Protein AF-A0A3D0RQZ2-F1 (afdb_monomer)

Solvent-accessible surface area (backbone atoms only — not comparable to full-atom values): 16533 Å² total; per-residue (Å²): 137,89,85,86,83,82,87,85,86,84,85,93,76,72,76,64,58,58,56,48,53,54,49,54,53,56,57,53,50,56,52,53,48,52,52,53,51,54,57,61,69,75,77,72,74,82,77,91,81,80,93,70,87,72,84,73,75,86,53,64,66,59,54,50,46,54,53,50,30,50,49,47,38,50,53,38,40,73,75,51,48,82,59,69,54,65,41,38,50,51,41,25,49,49,40,44,56,35,41,62,48,33,64,72,38,71,37,74,46,84,28,48,64,45,44,48,35,16,36,53,37,34,54,54,50,54,50,50,45,32,75,73,73,46,91,69,44,70,63,56,49,33,43,47,51,46,21,41,49,33,38,64,47,22,32,29,79,64,63,43,94,77,31,53,100,47,40,34,57,40,41,52,89,90,44,64,44,78,58,59,92,88,54,53,28,55,76,32,61,95,24,11,53,37,22,18,31,42,35,42,34,66,72,44,62,46,75,89,42,69,80,56,44,78,73,46,56,32,67,60,24,29,54,22,28,56,46,56,47,78,81,69,65,89,54,74,80,64,68,46,74,79,50,67,27,31,43,37,28,48,11,45,55,47,11,55,72,62,35,92,54,37,82,75,44,36,49,34,46,43,51,51,30,48,78,73,51,45,28,68,77,74,67,45,87,49,44,69,45,65,71,72,104

pLDDT: mean 83.98, std 22.31, range [30.34, 98.88]

Radius of gyration: 24.16 Å; Cα contacts (8 Å, |Δi|>4): 332; chains: 1; bounding box: 53×78×63 Å

Sequence (293 aa):
MGVRFKPKNGEQVEGREEALILKLRAYHYDFLFKILVNFYHHYFIPKEDFFTKDFCMINWQELTIDRFVQQLKTSYQQTYGDITPEFGRIVAWCGRLSLENISNSDALYHDIDHTIMVSLAGLSIIEGKHLREGGITPRDWMHFMIAVLCHDIGYVKGVCKNDTATLFCTGVGDERVEISHAGTDVALTPYHVNRSKMFVRERFGTYLLEDMTKQLDAELIASYIEMTRFPSPKDDFYKDTKGLGGLVRASDFIGQLGDPDYLRKTPALYYEFQELGVNEKFGYKSPNDLRKS

Structure (mmCIF, N/CA/C/O backbone):
data_AF-A0A3D0RQZ2-F1
#
_entry.id   AF-A0A3D0RQZ2-F1
#
loop_
_atom_site.group_PDB
_atom_site.id
_atom_site.type_symbol
_atom_site.label_atom_id
_atom_site.label_alt_id
_atom_site.label_comp_id
_atom_site.label_asym_id
_atom_site.label_entity_id
_atom_site.label_seq_id
_atom_site.pdbx_PDB_ins_code
_atom_site.Cartn_x
_atom_site.Cartn_y
_atom_site.Cartn_z
_atom_site.occupancy
_atom_site.B_iso_or_equiv
_atom_site.auth_seq_id
_atom_site.auth_comp_id
_atom_site.auth_asym_id
_atom_site.auth_atom_id
_atom_site.pdbx_PDB_model_num
ATOM 1 N N . MET A 1 1 ? 10.444 47.574 -35.751 1.00 39.94 1 MET A N 1
ATOM 2 C CA . MET A 1 1 ? 9.301 48.498 -35.922 1.00 39.94 1 MET A CA 1
ATOM 3 C C . MET A 1 1 ? 8.369 48.303 -34.742 1.00 39.94 1 MET A C 1
ATOM 5 O O . MET A 1 1 ? 7.839 47.215 -34.582 1.00 39.94 1 MET A O 1
ATOM 9 N N . GLY A 1 2 ? 8.288 49.293 -33.852 1.00 32.84 2 GLY A N 1
ATOM 10 C CA . GLY A 1 2 ? 7.490 49.207 -32.630 1.00 32.84 2 GLY A CA 1
ATOM 11 C C . GLY A 1 2 ? 6.014 49.492 -32.888 1.00 32.84 2 GLY A C 1
ATOM 12 O O . GLY A 1 2 ? 5.685 50.364 -33.689 1.00 32.84 2 GLY A O 1
ATOM 13 N N . VAL A 1 3 ? 5.141 48.800 -32.160 1.00 32.88 3 VAL A N 1
ATOM 14 C CA . VAL A 1 3 ? 3.730 49.168 -32.042 1.00 32.88 3 VAL A CA 1
ATOM 15 C C . VAL A 1 3 ? 3.487 49.601 -30.601 1.00 32.88 3 VAL A C 1
ATOM 17 O O . VAL A 1 3 ? 3.561 48.806 -29.669 1.00 32.88 3 VAL A O 1
ATOM 20 N N . ARG A 1 4 ? 3.243 50.904 -30.430 1.00 30.66 4 ARG A N 1
ATOM 21 C CA . ARG A 1 4 ? 2.651 51.494 -29.225 1.00 30.66 4 ARG A CA 1
ATOM 22 C C . ARG A 1 4 ? 1.138 51.314 -29.301 1.00 30.66 4 ARG A C 1
ATOM 24 O O . ARG A 1 4 ? 0.546 51.732 -30.290 1.00 30.66 4 ARG A O 1
ATOM 31 N N . PHE A 1 5 ? 0.520 50.860 -28.216 1.00 30.34 5 PHE A N 1
ATOM 32 C CA . PHE A 1 5 ? -0.873 51.188 -27.915 1.00 30.34 5 PHE A CA 1
ATOM 33 C C . PHE A 1 5 ? -0.920 52.041 -26.643 1.00 30.34 5 PHE A C 1
ATOM 35 O O . PHE A 1 5 ? -0.386 51.666 -25.603 1.00 30.34 5 PHE A O 1
ATOM 42 N N . LYS A 1 6 ? -1.501 53.241 -26.773 1.00 33.56 6 LYS A N 1
ATOM 43 C CA . LYS A 1 6 ? -1.866 54.133 -25.664 1.00 33.56 6 LYS A CA 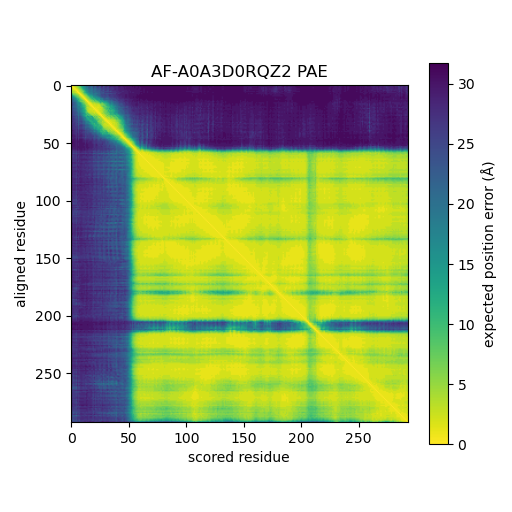1
ATOM 44 C C . LYS A 1 6 ? -3.222 53.698 -25.079 1.00 33.56 6 LYS A C 1
ATOM 46 O O . LYS A 1 6 ? -4.046 53.178 -25.831 1.00 33.56 6 LYS A O 1
ATOM 51 N N . PRO A 1 7 ? -3.478 53.958 -23.786 1.00 35.28 7 PRO A N 1
ATOM 52 C CA . PRO A 1 7 ? -4.691 53.525 -23.103 1.00 35.28 7 PRO A CA 1
ATOM 53 C C . PRO A 1 7 ? -5.873 54.462 -23.396 1.00 35.28 7 PRO A C 1
ATOM 55 O O . PRO A 1 7 ? -5.689 55.667 -23.586 1.00 35.28 7 PRO A O 1
ATOM 58 N N . LYS A 1 8 ? -7.093 53.911 -23.394 1.00 35.06 8 LYS A N 1
ATOM 59 C CA . LYS A 1 8 ? -8.337 54.682 -23.260 1.00 35.06 8 LYS A CA 1
ATOM 60 C C . LYS A 1 8 ? -8.760 54.664 -21.790 1.00 35.06 8 LYS A C 1
ATOM 62 O O . LYS A 1 8 ? -8.920 53.596 -21.215 1.00 35.06 8 LYS A O 1
ATOM 67 N N . ASN A 1 9 ? -8.924 55.852 -21.214 1.00 35.78 9 ASN A N 1
ATOM 68 C CA . ASN A 1 9 ? -9.505 56.067 -19.891 1.00 35.78 9 ASN A CA 1
ATOM 69 C C . ASN A 1 9 ? -11.037 56.066 -19.974 1.00 35.78 9 ASN A C 1
ATOM 71 O O . ASN A 1 9 ? -11.583 56.666 -20.901 1.00 35.78 9 ASN A O 1
ATOM 75 N N . GLY A 1 10 ? -11.694 55.502 -18.958 1.00 31.78 10 GLY A N 1
ATOM 76 C CA . GLY A 1 10 ? -13.099 55.776 -18.653 1.00 31.78 10 GLY A CA 1
ATOM 77 C C . GLY A 1 10 ? -13.768 54.731 -17.757 1.00 31.78 10 GLY A C 1
ATOM 78 O O . GLY A 1 10 ? -14.273 53.753 -18.282 1.00 31.78 10 GLY A O 1
ATOM 79 N N . GLU A 1 11 ? -13.797 55.026 -16.448 1.00 33.69 11 GLU A N 1
ATOM 80 C CA . GLU A 1 11 ? -14.751 54.556 -15.410 1.00 33.69 11 GLU A CA 1
ATOM 81 C C . GLU A 1 11 ? -14.501 53.158 -14.796 1.00 33.69 11 GLU A C 1
ATOM 83 O O . GLU A 1 11 ? -14.874 52.129 -15.335 1.00 33.69 11 GLU A O 1
ATOM 88 N N . GLN A 1 12 ? -13.682 53.042 -13.738 1.00 45.12 12 GLN A N 1
ATOM 89 C CA . GLN A 1 12 ? -13.983 53.272 -12.302 1.00 45.12 12 GLN A CA 1
ATOM 90 C C . GLN A 1 12 ? -15.042 52.338 -11.675 1.00 45.12 12 GLN A C 1
ATOM 92 O O . GLN A 1 12 ? -16.077 52.829 -11.245 1.00 45.12 12 GLN A O 1
ATOM 97 N N . VAL A 1 13 ? -14.733 51.042 -11.484 1.00 37.22 13 VAL A N 1
ATOM 98 C CA . VAL A 1 13 ? -15.283 50.250 -10.346 1.00 37.22 13 VAL A CA 1
ATOM 99 C C . VAL A 1 13 ? -14.299 49.200 -9.764 1.00 37.22 13 VAL A C 1
ATOM 101 O O . VAL A 1 13 ? -14.379 48.903 -8.579 1.00 37.22 13 VAL A O 1
ATOM 104 N N . GLU A 1 14 ? -13.295 48.696 -10.489 1.00 42.53 14 GLU A N 1
ATOM 105 C CA . GLU A 1 14 ? -12.531 47.498 -10.043 1.00 42.53 14 GLU A CA 1
ATOM 106 C C . GLU A 1 14 ? -11.386 47.709 -9.023 1.00 42.53 14 GLU A C 1
ATOM 108 O O . GLU A 1 14 ? -10.867 46.753 -8.454 1.00 42.53 14 GLU A O 1
ATOM 113 N N . GLY A 1 15 ? -10.999 48.947 -8.703 1.00 39.97 15 GLY A N 1
ATOM 114 C CA . GLY A 1 15 ? -9.802 49.206 -7.881 1.00 39.97 15 GLY A CA 1
ATOM 115 C C . GLY A 1 15 ? -9.950 49.023 -6.360 1.00 39.97 15 GLY A C 1
ATOM 116 O O . GLY A 1 15 ? -8.956 49.131 -5.640 1.00 39.97 15 GLY A O 1
ATOM 117 N N . ARG A 1 16 ? -11.163 48.800 -5.830 1.00 41.16 16 ARG A N 1
ATOM 118 C CA . ARG A 1 16 ? -11.383 48.667 -4.371 1.00 41.16 16 ARG A CA 1
ATOM 119 C C . ARG A 1 16 ? -11.407 47.221 -3.872 1.00 41.16 16 ARG A C 1
ATOM 121 O O . ARG A 1 16 ? -11.026 47.004 -2.724 1.00 41.16 16 ARG A O 1
ATOM 128 N N . GLU A 1 17 ? -11.769 46.248 -4.707 1.00 38.53 17 GLU A N 1
ATOM 129 C CA . GLU A 1 17 ? -11.785 44.828 -4.319 1.00 38.53 17 GLU A CA 1
ATOM 130 C C . GLU A 1 17 ? -10.402 44.177 -4.440 1.00 38.53 17 GLU A C 1
ATOM 132 O O . GLU A 1 17 ? -9.978 43.485 -3.515 1.00 38.53 17 GLU A O 1
ATOM 137 N N . GLU A 1 18 ? -9.621 44.497 -5.479 1.00 39.47 18 GLU A N 1
ATOM 138 C CA . GLU A 1 18 ? -8.236 44.011 -5.596 1.00 39.47 18 GLU A CA 1
ATOM 139 C C . GLU A 1 18 ? -7.341 44.527 -4.458 1.00 39.47 18 GLU A C 1
ATOM 141 O O . GLU A 1 18 ? -6.513 43.787 -3.924 1.00 39.47 18 GLU A O 1
ATOM 146 N N . ALA A 1 19 ? -7.557 45.765 -4.002 1.00 41.66 19 ALA A N 1
ATOM 147 C CA . ALA A 1 19 ? -6.848 46.328 -2.855 1.00 41.66 19 ALA A CA 1
ATOM 148 C C . ALA A 1 19 ? -7.250 45.669 -1.519 1.00 41.66 19 ALA A C 1
ATOM 150 O O . ALA A 1 19 ? -6.432 45.614 -0.596 1.00 41.66 19 ALA A O 1
ATOM 151 N N . LEU A 1 20 ? -8.479 45.149 -1.404 1.00 37.72 20 LEU A N 1
ATOM 152 C CA . LEU A 1 20 ? -8.946 44.404 -0.231 1.00 37.72 20 LEU A CA 1
ATOM 153 C C . LEU A 1 20 ? -8.413 42.963 -0.243 1.00 37.72 20 LEU A C 1
ATOM 155 O O . LEU A 1 20 ? -7.972 42.474 0.792 1.00 37.72 20 LEU A O 1
ATOM 159 N N . ILE A 1 21 ? -8.358 42.320 -1.414 1.00 41.72 21 ILE A N 1
ATOM 160 C CA . ILE A 1 21 ? -7.803 40.970 -1.608 1.00 41.72 21 ILE A CA 1
ATOM 161 C C . ILE A 1 21 ? -6.279 40.962 -1.402 1.00 41.72 21 ILE A C 1
ATOM 163 O O . ILE A 1 21 ? -5.747 40.052 -0.764 1.00 41.72 21 ILE A O 1
ATOM 167 N N . LEU A 1 22 ? -5.567 42.001 -1.854 1.00 41.19 22 LEU A N 1
ATOM 168 C CA . LEU A 1 22 ? -4.130 42.164 -1.596 1.00 41.19 22 LEU A CA 1
ATOM 169 C C . LEU A 1 22 ? -3.836 42.507 -0.127 1.00 41.19 22 LEU A C 1
ATOM 171 O O . LEU A 1 22 ? -2.860 41.998 0.427 1.00 41.19 22 LEU A O 1
ATOM 175 N N . LYS A 1 23 ? -4.698 43.286 0.547 1.00 40.84 23 LYS A N 1
ATOM 176 C CA . LYS A 1 23 ? -4.590 43.505 2.001 1.00 40.84 23 LYS A CA 1
ATOM 177 C C . LYS A 1 23 ? -4.907 42.238 2.804 1.00 40.84 23 LYS A C 1
ATOM 179 O O . LYS A 1 23 ? -4.186 41.945 3.751 1.00 40.84 23 LYS A O 1
ATOM 184 N N . LEU A 1 24 ? -5.906 41.446 2.413 1.00 38.88 24 LEU A N 1
ATOM 185 C CA . LEU A 1 24 ? -6.237 40.175 3.072 1.00 38.88 24 LEU A CA 1
ATOM 186 C C . LEU A 1 24 ? -5.152 39.108 2.860 1.00 38.88 24 LEU A C 1
ATOM 188 O O . LEU A 1 24 ? -4.860 38.353 3.787 1.00 38.88 24 LEU A O 1
ATOM 192 N N . ARG A 1 25 ? -4.478 39.096 1.699 1.00 41.22 25 ARG A N 1
ATOM 193 C CA . ARG A 1 25 ? -3.288 38.257 1.480 1.00 41.22 25 ARG A CA 1
ATOM 194 C C . ARG A 1 25 ? -2.115 38.676 2.370 1.00 41.22 25 ARG A C 1
ATOM 196 O O . ARG A 1 25 ? -1.472 37.805 2.940 1.00 41.22 25 ARG A O 1
ATOM 203 N N . ALA A 1 26 ? -1.866 39.970 2.569 1.00 43.22 26 ALA A N 1
ATOM 204 C CA . ALA A 1 26 ? -0.759 40.424 3.418 1.00 43.22 26 ALA A CA 1
ATOM 205 C C . ALA A 1 26 ? -0.955 40.100 4.917 1.00 43.22 26 ALA A C 1
ATOM 207 O O . ALA A 1 26 ? 0.006 39.734 5.589 1.00 43.22 26 ALA A O 1
ATOM 208 N N . TYR A 1 27 ? -2.187 40.156 5.439 1.00 41.78 27 TYR A N 1
ATOM 209 C CA . TYR A 1 27 ? -2.454 39.856 6.856 1.00 41.78 27 TYR A CA 1
ATOM 210 C C . TYR A 1 27 ? -2.458 38.352 7.190 1.00 41.78 27 TYR A C 1
ATOM 212 O O . TYR A 1 27 ? -2.112 37.982 8.313 1.00 41.78 27 TYR A O 1
ATOM 220 N N . HIS A 1 28 ? -2.788 37.471 6.237 1.00 45.41 28 HIS A N 1
ATOM 221 C CA . HIS A 1 28 ? -2.774 36.020 6.475 1.00 45.41 28 HIS A CA 1
ATOM 222 C C . HIS A 1 28 ? -1.369 35.406 6.443 1.00 45.41 28 HIS A C 1
ATOM 224 O O . HIS A 1 28 ? -1.109 34.468 7.199 1.00 45.41 28 HIS A O 1
ATOM 230 N N . TYR A 1 29 ? -0.450 35.950 5.637 1.00 44.22 29 TYR A N 1
ATOM 231 C CA . TYR A 1 29 ? 0.940 35.486 5.633 1.00 44.22 29 TYR A CA 1
ATOM 232 C C . TYR A 1 29 ? 1.695 35.916 6.892 1.00 44.22 29 TYR A C 1
ATOM 234 O O . TYR A 1 29 ? 2.450 35.113 7.420 1.00 44.22 29 TYR A O 1
ATOM 242 N N . ASP A 1 30 ? 1.437 37.102 7.447 1.00 43.78 30 ASP A N 1
ATOM 243 C CA . ASP A 1 30 ? 2.120 37.555 8.668 1.00 43.78 30 ASP A CA 1
ATOM 244 C C . ASP A 1 30 ? 1.654 36.805 9.932 1.00 43.78 30 ASP A C 1
ATOM 246 O O . ASP A 1 30 ? 2.437 36.592 10.859 1.00 43.78 30 ASP A O 1
ATOM 250 N N . PHE A 1 31 ? 0.396 36.347 9.969 1.00 46.19 31 PHE A N 1
ATOM 251 C CA . PHE A 1 31 ? -0.129 35.527 11.068 1.00 46.19 31 PHE A CA 1
ATOM 252 C C . PHE A 1 31 ? 0.372 34.076 10.995 1.00 46.19 31 PHE A C 1
ATOM 254 O O . PHE A 1 31 ? 0.824 33.532 12.002 1.00 46.19 31 PHE A O 1
ATOM 261 N N . LEU A 1 32 ? 0.385 33.469 9.801 1.00 45.78 32 LEU A N 1
ATOM 262 C CA . LEU A 1 32 ? 0.941 32.125 9.597 1.00 45.78 32 LEU A CA 1
ATOM 263 C C . LEU A 1 32 ? 2.470 32.102 9.724 1.00 45.78 32 LEU A C 1
ATOM 265 O O . LEU A 1 32 ? 3.009 31.161 10.297 1.00 45.78 32 LEU A O 1
ATOM 269 N N . PHE A 1 33 ? 3.169 33.154 9.289 1.00 45.16 33 PHE A N 1
ATOM 270 C CA . PHE A 1 33 ? 4.616 33.287 9.459 1.00 45.16 33 PHE A CA 1
ATOM 271 C C . PHE A 1 33 ? 4.994 33.530 10.926 1.00 45.16 33 PHE A C 1
ATOM 273 O O . PHE A 1 33 ? 5.948 32.930 11.403 1.00 45.16 33 PHE A O 1
ATOM 280 N N . LYS A 1 34 ? 4.214 34.300 11.702 1.00 44.88 34 LYS A N 1
ATOM 281 C CA . LYS A 1 34 ? 4.435 34.422 13.158 1.00 44.88 34 LYS A CA 1
ATOM 282 C C . LYS A 1 34 ? 4.129 33.137 13.927 1.00 44.88 34 LYS A C 1
ATOM 284 O O . LYS A 1 34 ? 4.808 32.877 14.916 1.00 44.88 34 LYS A O 1
ATOM 289 N N . ILE A 1 35 ? 3.167 32.323 13.485 1.00 48.31 35 ILE A N 1
ATOM 290 C CA . ILE A 1 35 ? 2.921 30.992 14.066 1.00 48.31 35 ILE A CA 1
ATOM 291 C C . ILE A 1 35 ? 4.061 30.030 13.706 1.00 48.31 35 ILE A C 1
ATOM 293 O O . ILE A 1 35 ? 4.570 29.354 14.593 1.00 48.31 35 ILE A O 1
ATOM 297 N N . LEU A 1 36 ? 4.529 30.024 12.453 1.00 43.09 36 LEU A N 1
ATOM 298 C CA . LEU A 1 36 ? 5.639 29.173 12.003 1.00 43.09 36 LEU A CA 1
ATOM 299 C C . LEU A 1 36 ? 6.988 29.572 12.623 1.00 43.09 36 LEU A C 1
ATOM 301 O O . LEU A 1 36 ? 7.750 28.699 13.027 1.00 43.09 36 LEU A O 1
ATOM 305 N N . VAL A 1 37 ? 7.266 30.869 12.783 1.00 43.91 37 VAL A N 1
ATOM 306 C CA . VAL A 1 37 ? 8.513 31.362 13.396 1.00 43.91 37 VAL A CA 1
ATOM 307 C C . VAL A 1 37 ? 8.503 31.199 14.922 1.00 43.91 37 VAL A C 1
ATOM 309 O O . VAL A 1 37 ? 9.539 30.859 15.491 1.00 43.91 37 VAL A O 1
ATOM 312 N N . ASN A 1 38 ? 7.351 31.326 15.598 1.00 36.78 38 ASN A N 1
ATOM 313 C CA . ASN A 1 38 ? 7.258 30.980 17.027 1.00 36.78 38 ASN A CA 1
ATOM 314 C C . ASN A 1 38 ? 7.309 29.466 17.282 1.00 36.78 38 ASN A C 1
ATOM 316 O O . ASN A 1 38 ? 7.798 29.059 18.334 1.00 36.78 38 ASN A O 1
ATOM 320 N N . PHE A 1 39 ? 6.883 28.626 16.332 1.00 42.06 39 PHE A N 1
ATOM 321 C CA . PHE A 1 39 ? 7.081 27.175 16.431 1.00 42.06 39 PHE A CA 1
ATOM 322 C C . PHE A 1 39 ? 8.556 26.781 16.252 1.00 42.06 39 PHE A C 1
ATOM 324 O O . PHE A 1 39 ? 9.042 25.893 16.949 1.00 42.06 39 PHE A O 1
ATOM 331 N N . TYR A 1 40 ? 9.289 27.480 15.377 1.00 35.38 40 TYR A N 1
ATOM 332 C CA . TYR A 1 40 ? 10.707 27.208 15.117 1.00 35.38 40 TYR A CA 1
ATOM 333 C C . TYR A 1 40 ? 11.659 27.707 16.217 1.00 35.38 40 TYR A C 1
ATOM 335 O O . TYR A 1 40 ? 12.706 27.099 16.425 1.00 35.38 40 TYR A O 1
ATOM 343 N N . HIS A 1 41 ? 11.310 28.763 16.960 1.00 39.47 41 HIS A N 1
ATOM 344 C CA . HIS A 1 41 ? 12.196 29.321 17.993 1.00 39.47 41 HIS A CA 1
ATOM 345 C C . HIS A 1 41 ? 11.962 28.817 19.425 1.00 39.47 41 HIS A C 1
ATOM 347 O O . HIS A 1 41 ? 12.807 29.078 20.280 1.00 39.47 41 HIS A O 1
ATOM 353 N N . HIS A 1 42 ? 10.880 28.082 19.713 1.00 41.28 42 HIS A N 1
ATOM 354 C CA . HIS A 1 42 ? 10.581 27.642 21.087 1.00 41.28 42 HIS A CA 1
ATOM 355 C C . HIS A 1 42 ? 10.934 26.176 21.404 1.00 41.28 42 HIS A C 1
ATOM 357 O O . HIS A 1 42 ? 10.916 25.796 22.570 1.00 41.28 42 HIS A O 1
ATOM 363 N N . TYR A 1 43 ? 11.306 25.363 20.406 1.00 43.56 43 TYR A N 1
ATOM 364 C CA . TYR A 1 43 ? 11.581 23.927 20.598 1.00 43.56 43 TYR A CA 1
ATOM 365 C C . TYR A 1 43 ? 12.978 23.454 20.164 1.00 43.56 43 TYR A C 1
ATOM 367 O O . TYR A 1 43 ? 13.247 22.258 20.197 1.00 43.56 43 TYR A O 1
ATOM 375 N N . PHE A 1 44 ? 13.892 24.361 19.803 1.00 43.41 44 PHE A N 1
ATOM 376 C CA . PHE A 1 44 ? 15.232 23.989 19.330 1.00 43.41 44 PHE A CA 1
ATOM 377 C C . PHE A 1 44 ? 16.343 24.851 19.941 1.00 43.41 44 PHE A C 1
ATOM 379 O O . PHE A 1 44 ? 17.045 25.570 19.243 1.00 43.41 44 PHE A O 1
ATOM 386 N N . ILE A 1 45 ? 16.524 24.759 21.261 1.00 34.97 45 ILE A N 1
ATOM 387 C CA . ILE A 1 45 ? 17.836 24.951 21.900 1.00 34.97 45 ILE A CA 1
ATOM 388 C C . ILE A 1 45 ? 17.928 23.946 23.059 1.00 34.97 45 ILE A C 1
ATOM 390 O O . ILE A 1 45 ? 17.407 24.219 24.143 1.00 34.97 45 ILE A O 1
ATOM 394 N N . PRO A 1 46 ? 18.568 22.777 22.877 1.00 39.31 46 PRO A N 1
ATOM 395 C CA . PRO A 1 46 ? 19.091 22.039 24.014 1.00 39.31 46 PRO A CA 1
ATOM 396 C C . PRO A 1 46 ? 20.160 22.916 24.672 1.00 39.31 46 PRO A C 1
ATOM 398 O O . PRO A 1 46 ? 21.072 23.402 24.001 1.00 39.31 46 PRO A O 1
ATOM 401 N N . LYS A 1 47 ? 20.028 23.152 25.980 1.00 42.31 47 LYS A N 1
ATOM 402 C CA . LYS A 1 47 ? 21.139 23.675 26.777 1.00 42.31 47 LYS A CA 1
ATOM 403 C C . LYS A 1 47 ? 22.300 22.688 26.677 1.00 42.31 47 LYS A C 1
ATOM 405 O O . LYS A 1 47 ? 22.084 21.482 26.740 1.00 42.31 47 LYS A O 1
ATOM 410 N N . GLU A 1 48 ? 23.482 23.250 26.479 1.00 47.69 48 GLU A N 1
ATOM 411 C CA . GLU A 1 48 ? 24.780 22.591 26.381 1.00 47.69 48 GLU A CA 1
ATOM 412 C C . GLU A 1 48 ? 24.927 21.413 27.354 1.00 47.69 48 GLU A C 1
ATOM 414 O O . GLU A 1 48 ? 24.815 21.586 28.564 1.00 47.69 48 GLU A O 1
ATOM 419 N N . ASP A 1 49 ? 25.127 20.215 26.807 1.00 41.28 49 ASP A N 1
ATOM 420 C CA . ASP A 1 49 ? 26.292 19.361 27.059 1.00 41.28 49 ASP A CA 1
ATOM 421 C C . ASP A 1 49 ? 26.185 18.085 26.202 1.00 41.28 49 ASP A C 1
ATOM 423 O O . ASP A 1 49 ? 25.089 17.642 25.874 1.00 41.28 49 ASP A O 1
ATOM 427 N N . PHE A 1 50 ? 27.341 17.499 25.871 1.00 38.50 50 PHE A N 1
ATOM 428 C CA . PHE A 1 50 ? 27.590 16.310 25.029 1.00 38.50 50 PHE A CA 1
ATOM 429 C C . PHE A 1 50 ? 27.930 16.554 23.552 1.00 38.50 50 PHE A C 1
ATOM 431 O O . PHE A 1 50 ? 27.243 16.148 22.619 1.00 38.50 50 PHE A O 1
ATOM 438 N N . PHE A 1 51 ? 29.134 17.093 23.344 1.00 38.91 51 PHE A N 1
ATOM 439 C CA . PHE A 1 51 ? 29.953 16.721 22.192 1.00 38.91 51 PHE A CA 1
ATOM 440 C C . PHE A 1 51 ? 30.454 15.270 22.352 1.00 38.91 51 PHE A C 1
ATOM 442 O O . PHE A 1 51 ? 31.556 15.033 22.841 1.00 38.91 51 PHE A O 1
ATOM 449 N N . THR A 1 52 ? 29.678 14.296 21.882 1.00 40.94 52 THR A N 1
ATOM 450 C CA . THR A 1 52 ? 30.216 13.039 21.335 1.00 40.94 52 THR A CA 1
ATOM 451 C C . THR A 1 52 ? 29.840 13.008 19.864 1.00 40.94 52 THR A C 1
ATOM 453 O O . THR A 1 52 ? 28.681 12.863 19.492 1.00 40.94 52 THR A O 1
ATOM 456 N N . LYS A 1 53 ? 30.835 13.285 19.022 1.00 45.91 53 LYS A N 1
ATOM 457 C CA . LYS A 1 53 ? 30.708 13.468 17.576 1.00 45.91 53 LYS A CA 1
ATOM 458 C C . LYS A 1 53 ? 30.621 12.105 16.875 1.00 45.91 53 LYS A C 1
ATOM 460 O O . LYS A 1 53 ? 31.555 11.705 16.190 1.00 45.91 53 LYS A O 1
ATOM 465 N N . ASP A 1 54 ? 29.493 11.422 17.021 1.00 51.97 54 ASP A N 1
ATOM 466 C CA . ASP A 1 54 ? 29.057 10.470 16.003 1.00 51.97 54 ASP A CA 1
ATOM 467 C C . ASP A 1 54 ? 28.418 11.301 14.889 1.00 51.97 54 ASP A C 1
ATOM 469 O O . ASP A 1 54 ? 27.365 11.913 15.071 1.00 51.97 54 ASP A O 1
ATOM 473 N N . PHE A 1 55 ? 29.086 11.410 13.739 1.00 50.53 55 PHE A N 1
ATOM 474 C CA . PHE A 1 55 ? 28.453 11.959 12.540 1.00 50.53 55 PHE A CA 1
ATOM 475 C C . PHE A 1 55 ? 27.360 10.977 12.099 1.00 50.53 55 PHE A C 1
ATOM 477 O O . PHE A 1 55 ? 27.595 10.093 11.280 1.00 50.53 55 PHE A O 1
ATOM 484 N N . CYS A 1 56 ? 26.165 11.109 12.671 1.00 63.28 56 CYS A N 1
ATOM 485 C CA . CYS A 1 56 ? 24.973 10.444 12.171 1.00 63.28 56 CYS A CA 1
ATOM 486 C C . CYS A 1 56 ? 24.674 11.038 10.787 1.00 63.28 56 CYS A C 1
ATOM 488 O O . CYS A 1 56 ? 24.328 12.216 10.670 1.00 63.28 56 CYS A O 1
ATOM 490 N N . MET A 1 57 ? 24.895 10.261 9.723 1.00 78.69 57 MET A N 1
ATOM 491 C CA . MET A 1 57 ? 24.411 10.632 8.394 1.00 78.69 57 MET A CA 1
ATOM 492 C C . MET A 1 57 ? 22.894 10.814 8.471 1.00 78.69 57 MET A C 1
ATOM 494 O O . MET A 1 57 ? 22.195 9.927 8.951 1.00 78.69 57 MET A O 1
ATOM 498 N N . ILE A 1 58 ? 22.388 11.955 7.998 1.00 86.38 58 ILE A N 1
ATOM 499 C CA . ILE A 1 58 ? 20.946 12.213 7.964 1.00 86.38 58 ILE A CA 1
ATOM 500 C C . ILE A 1 58 ? 20.308 11.237 6.974 1.00 86.38 58 ILE A C 1
ATOM 502 O O . ILE A 1 58 ? 20.534 11.337 5.767 1.00 86.38 58 ILE A O 1
ATOM 506 N N . ASN A 1 59 ? 19.494 10.320 7.490 1.00 89.94 59 ASN A N 1
ATOM 507 C CA . ASN A 1 59 ? 18.655 9.449 6.684 1.00 89.94 59 ASN A CA 1
ATOM 508 C C . ASN A 1 59 ? 17.264 10.081 6.525 1.00 89.94 59 ASN A C 1
ATOM 510 O O . ASN A 1 59 ? 16.428 10.033 7.426 1.00 89.94 59 ASN A O 1
ATOM 514 N N . TRP A 1 60 ? 17.018 10.701 5.368 1.00 91.75 60 TRP A N 1
ATOM 515 C CA . TRP A 1 60 ? 15.736 11.350 5.081 1.00 91.75 60 TRP A CA 1
ATOM 516 C C . TRP A 1 60 ? 14.564 10.369 5.055 1.00 91.75 60 TRP A C 1
ATOM 518 O O . TRP A 1 60 ? 13.480 10.733 5.499 1.00 91.75 60 TRP A O 1
ATOM 528 N N . GLN A 1 61 ? 14.774 9.134 4.587 1.00 92.62 61 GLN A N 1
ATOM 529 C CA . GLN A 1 61 ? 13.717 8.123 4.559 1.00 92.62 61 GLN A CA 1
ATOM 530 C C . GLN A 1 61 ? 13.294 7.756 5.984 1.00 92.62 61 GLN A C 1
ATOM 532 O O . GLN A 1 61 ? 12.106 7.764 6.288 1.00 92.62 61 GLN A O 1
ATOM 537 N N . GLU A 1 62 ? 14.255 7.534 6.883 1.00 93.81 62 GLU A N 1
ATOM 538 C CA . GLU A 1 62 ? 13.986 7.235 8.295 1.00 93.81 62 GLU A CA 1
ATOM 539 C C . GLU A 1 62 ? 13.211 8.368 8.982 1.00 93.81 62 GLU A C 1
ATOM 541 O O . GLU A 1 62 ? 12.178 8.121 9.602 1.00 93.81 62 GLU A O 1
ATOM 546 N N . LEU A 1 63 ? 13.635 9.624 8.799 1.00 95.56 63 LEU A N 1
ATOM 547 C CA . LEU A 1 63 ? 12.931 10.786 9.355 1.00 95.56 63 LEU A CA 1
ATOM 548 C C . LEU A 1 63 ? 11.500 10.922 8.810 1.00 95.56 63 LEU A C 1
ATOM 550 O O . LEU A 1 63 ? 10.575 11.247 9.562 1.00 95.56 63 LEU A O 1
ATOM 554 N N . THR A 1 64 ? 11.307 10.670 7.514 1.00 95.94 64 THR A N 1
ATOM 555 C CA . THR A 1 64 ? 9.989 10.690 6.868 1.00 95.94 64 THR A CA 1
ATOM 556 C C . THR A 1 64 ? 9.089 9.582 7.420 1.00 95.94 64 THR A C 1
ATOM 558 O O . THR A 1 64 ? 7.949 9.860 7.802 1.00 95.94 64 THR A O 1
ATOM 561 N N . ILE A 1 65 ? 9.608 8.356 7.551 1.00 97.75 65 ILE A N 1
ATOM 562 C CA . ILE A 1 65 ? 8.898 7.214 8.145 1.00 97.75 65 ILE A CA 1
ATOM 563 C C . ILE A 1 65 ? 8.514 7.521 9.593 1.00 97.75 65 ILE A C 1
ATOM 565 O O . ILE A 1 65 ? 7.354 7.359 9.972 1.00 97.75 65 ILE A O 1
ATOM 569 N N . ASP A 1 66 ? 9.448 8.022 10.400 1.00 97.75 66 ASP A N 1
ATOM 570 C CA . ASP A 1 66 ? 9.207 8.399 11.791 1.00 97.75 66 ASP A CA 1
ATOM 571 C C . ASP A 1 66 ? 8.086 9.426 11.909 1.00 97.75 66 ASP A C 1
ATOM 573 O O . ASP A 1 66 ? 7.150 9.253 12.702 1.00 97.75 66 ASP A O 1
ATOM 577 N N . ARG A 1 67 ? 8.147 10.485 11.095 1.00 98.19 67 ARG A N 1
ATOM 578 C CA . ARG A 1 67 ? 7.138 11.542 11.112 1.00 98.19 67 ARG A CA 1
ATOM 579 C C . ARG A 1 67 ? 5.769 11.012 10.706 1.00 98.19 67 ARG A C 1
ATOM 581 O O . ARG A 1 67 ? 4.778 11.327 11.369 1.00 98.19 67 ARG A O 1
ATOM 588 N N . PHE A 1 68 ? 5.710 10.200 9.660 1.00 98.56 68 PHE A N 1
ATOM 589 C CA . PHE A 1 68 ? 4.462 9.632 9.173 1.00 98.56 68 PHE A CA 1
ATOM 590 C C . PHE A 1 68 ? 3.855 8.617 10.158 1.00 98.56 68 PHE A C 1
ATOM 592 O O . PHE A 1 68 ? 2.657 8.651 10.435 1.00 98.56 68 PHE A O 1
ATOM 599 N N . VAL A 1 69 ? 4.672 7.781 10.802 1.00 98.69 69 VAL A N 1
ATOM 600 C CA . VAL A 1 69 ? 4.211 6.858 11.853 1.00 98.69 69 VAL A CA 1
ATOM 601 C C . VAL A 1 69 ? 3.613 7.617 13.043 1.00 98.69 69 VAL A C 1
ATOM 603 O O . VAL A 1 69 ? 2.619 7.173 13.624 1.00 98.69 69 VAL A O 1
ATOM 606 N N . GLN A 1 70 ? 4.163 8.780 13.406 1.00 98.50 70 GLN A N 1
ATOM 607 C CA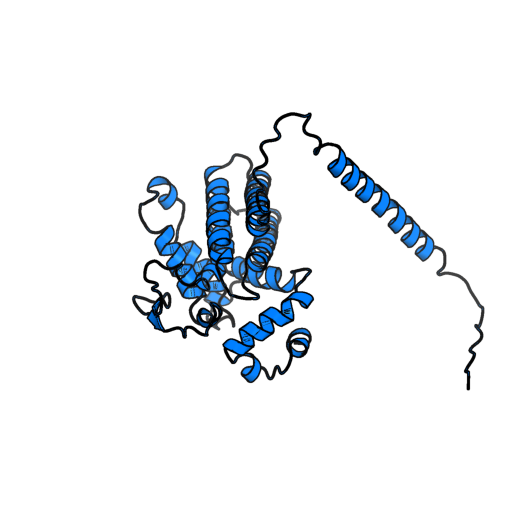 . GLN A 1 70 ? 3.541 9.642 14.419 1.00 98.50 70 GLN A CA 1
ATOM 608 C C . GLN A 1 70 ? 2.216 10.249 13.941 1.00 98.50 70 GLN A C 1
ATOM 610 O O . GLN A 1 70 ? 1.290 10.391 14.744 1.00 98.50 70 GLN A O 1
ATOM 615 N N . GLN A 1 71 ? 2.085 10.556 12.647 1.00 98.56 71 GLN A N 1
ATOM 616 C CA . GLN A 1 71 ? 0.820 11.007 12.066 1.00 98.56 71 GLN A CA 1
ATOM 617 C C . GLN A 1 71 ? -0.266 9.923 12.159 1.00 98.56 71 GLN A C 1
ATOM 619 O O . GLN A 1 71 ? -1.384 10.236 12.567 1.00 98.56 71 GLN A O 1
ATOM 624 N N . LEU A 1 72 ? 0.060 8.652 11.883 1.00 98.62 72 LEU A N 1
ATOM 625 C CA . LEU A 1 72 ? -0.872 7.523 12.046 1.00 98.62 72 LEU A CA 1
ATOM 626 C C . LEU A 1 72 ? -1.392 7.417 13.489 1.00 98.62 72 LEU A C 1
ATOM 628 O O . LEU A 1 72 ? -2.597 7.306 13.713 1.00 98.62 72 LEU A O 1
ATOM 632 N N . LYS A 1 73 ? -0.490 7.506 14.476 1.00 98.31 73 LYS A N 1
ATOM 633 C CA . LYS A 1 73 ? -0.857 7.481 15.904 1.00 98.31 73 LYS A CA 1
ATOM 634 C C . LYS A 1 73 ? -1.749 8.659 16.284 1.00 98.31 73 LYS A C 1
ATOM 636 O O . LYS A 1 73 ? -2.745 8.479 16.979 1.00 98.31 73 LYS A O 1
ATOM 641 N N . THR A 1 74 ? -1.391 9.854 15.820 1.00 98.12 74 THR A N 1
ATOM 642 C CA . THR A 1 74 ? -2.136 11.085 16.107 1.00 98.12 74 THR A CA 1
ATOM 643 C C . THR A 1 74 ? -3.547 11.015 15.533 1.00 98.12 74 THR A C 1
ATOM 645 O O . THR A 1 74 ? -4.501 11.312 16.245 1.00 98.12 74 THR A O 1
ATOM 648 N N . SER A 1 75 ? -3.692 10.560 14.286 1.00 98.00 75 SER A N 1
ATOM 649 C CA . SER A 1 75 ? -4.998 10.422 13.635 1.00 98.00 75 SER A CA 1
ATOM 650 C C . SER A 1 75 ? -5.897 9.409 14.350 1.00 98.00 75 SER A C 1
ATOM 652 O O . SER A 1 75 ? -7.074 9.693 14.586 1.00 98.00 75 SER A O 1
ATOM 654 N N . TYR A 1 76 ? -5.341 8.271 14.788 1.00 98.19 76 TYR A N 1
ATOM 655 C CA . TYR A 1 76 ? -6.088 7.309 15.599 1.00 98.19 76 TYR A CA 1
ATOM 656 C C . TYR A 1 76 ? -6.586 7.937 16.908 1.00 98.19 76 TYR A C 1
ATOM 658 O O . TYR A 1 76 ? -7.778 7.875 17.206 1.00 98.19 76 TYR A O 1
ATOM 666 N N . GLN A 1 77 ? -5.693 8.592 17.660 1.00 97.44 77 GLN A N 1
ATOM 667 C CA . GLN A 1 77 ? -6.035 9.223 18.939 1.00 97.44 77 GLN A CA 1
ATOM 668 C C . GLN A 1 77 ? -7.086 10.329 18.775 1.00 97.44 77 GLN A C 1
ATOM 670 O O . GLN A 1 77 ? -7.965 10.473 19.618 1.00 97.44 77 GLN A O 1
ATOM 675 N N . GLN A 1 78 ? -7.016 11.112 17.697 1.00 96.06 78 GLN A N 1
ATOM 676 C CA . GLN A 1 78 ? -7.998 12.161 17.405 1.00 96.06 78 GLN A CA 1
ATOM 677 C C . GLN A 1 78 ? -9.383 11.590 17.085 1.00 96.06 78 GLN A C 1
ATOM 679 O O . GLN A 1 78 ? -10.385 12.181 17.478 1.00 96.06 78 GLN A O 1
ATOM 684 N N . THR A 1 79 ? -9.436 10.444 16.403 1.00 95.62 79 THR A N 1
ATOM 685 C CA . THR A 1 79 ? -10.698 9.825 15.970 1.00 95.62 79 THR A CA 1
ATOM 686 C C . THR A 1 79 ? -11.355 9.020 17.092 1.00 95.62 79 THR A C 1
ATOM 688 O O . THR A 1 79 ? -12.564 9.104 17.290 1.00 95.62 79 THR A O 1
ATOM 691 N N . TYR A 1 80 ? -10.568 8.240 17.838 1.00 96.50 80 TYR A N 1
ATOM 692 C CA . TYR A 1 80 ? -11.081 7.230 18.771 1.00 96.50 80 TYR A CA 1
ATOM 693 C C . TYR A 1 80 ? -10.671 7.448 20.231 1.00 96.50 80 TYR A C 1
ATOM 695 O O . TYR A 1 80 ? -11.174 6.751 21.113 1.00 96.50 80 TYR A O 1
ATOM 703 N N . GLY A 1 81 ? -9.778 8.399 20.519 1.00 95.06 81 GLY A N 1
ATOM 704 C CA . GLY A 1 81 ? -9.200 8.561 21.852 1.00 95.06 81 GLY A CA 1
ATOM 705 C C . GLY A 1 81 ? -8.523 7.274 22.328 1.00 95.06 81 GLY A C 1
ATOM 706 O O . GLY A 1 81 ? -7.821 6.609 21.568 1.00 95.06 81 GLY A O 1
ATOM 707 N N . ASP A 1 82 ? -8.795 6.895 23.577 1.00 93.50 82 ASP A N 1
ATOM 708 C CA . ASP A 1 82 ? -8.224 5.700 24.211 1.00 93.50 82 ASP A CA 1
ATOM 709 C C . ASP A 1 82 ? -9.069 4.431 23.993 1.00 93.50 82 ASP A C 1
ATOM 711 O O . ASP A 1 82 ? -8.897 3.433 24.694 1.00 93.50 82 ASP A O 1
ATOM 715 N N . ILE A 1 83 ? -10.012 4.443 23.045 1.00 93.12 83 ILE A N 1
ATOM 716 C CA . ILE A 1 83 ? -10.766 3.240 22.681 1.00 93.12 83 ILE A CA 1
ATOM 717 C C . ILE A 1 83 ? -9.814 2.300 21.931 1.00 93.12 83 ILE A C 1
ATOM 719 O O . ILE A 1 83 ? -9.254 2.680 20.905 1.00 93.12 83 ILE A O 1
ATOM 723 N N . THR A 1 84 ? -9.623 1.078 22.444 1.00 92.12 84 THR A N 1
ATOM 724 C CA . THR A 1 84 ? -8.809 0.001 21.828 1.00 92.12 84 THR A CA 1
ATOM 725 C C . THR A 1 84 ? -7.444 0.470 21.284 1.00 92.12 84 THR A C 1
ATOM 727 O O . THR A 1 84 ? -7.146 0.279 20.102 1.00 92.12 84 THR A O 1
ATOM 730 N N . PRO A 1 85 ? -6.584 1.110 22.101 1.00 92.81 85 PRO A N 1
ATOM 731 C CA . PRO A 1 85 ? -5.354 1.771 21.645 1.00 92.81 85 PRO A CA 1
ATOM 732 C C . PRO A 1 85 ? -4.342 0.814 20.986 1.00 92.81 85 PRO A C 1
ATOM 734 O O . PRO A 1 85 ? -3.413 1.238 20.296 1.00 92.81 85 PRO A O 1
ATOM 737 N N . GLU A 1 86 ? -4.486 -0.497 21.189 1.00 91.62 86 GLU A N 1
ATOM 738 C CA . GLU A 1 86 ? -3.789 -1.542 20.443 1.00 91.62 86 GLU A CA 1
ATOM 739 C C . GLU A 1 86 ? -3.924 -1.399 18.923 1.00 91.62 86 GLU A C 1
ATOM 741 O O . GLU A 1 86 ? -2.925 -1.576 18.234 1.00 91.62 86 GLU A O 1
ATOM 746 N N . PHE A 1 87 ? -5.077 -0.997 18.389 1.00 94.00 87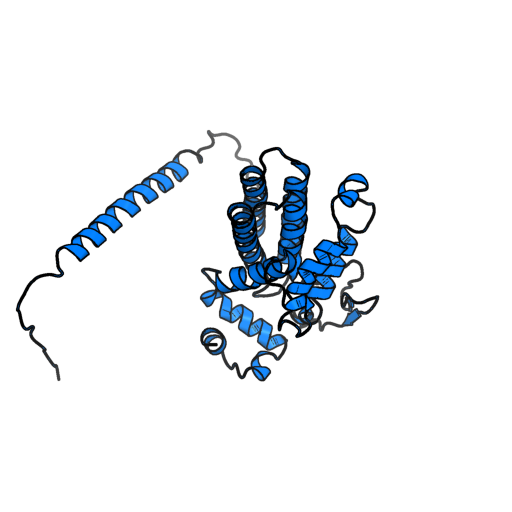 PHE A N 1
ATOM 747 C CA . PHE A 1 87 ? -5.273 -0.883 16.942 1.00 94.00 87 PHE A CA 1
ATOM 748 C C . PHE A 1 87 ? -4.465 0.253 16.321 1.00 94.00 87 PHE A C 1
ATOM 750 O O . PHE A 1 87 ? -3.785 0.044 15.316 1.00 94.00 87 PHE A O 1
ATOM 757 N N . GLY A 1 88 ? -4.445 1.426 16.960 1.00 95.25 88 GLY A N 1
ATOM 758 C CA . GLY A 1 88 ? -3.573 2.525 16.544 1.00 95.25 88 GLY A CA 1
ATOM 759 C C . GLY A 1 88 ? -2.093 2.128 16.581 1.00 95.25 88 GLY A C 1
ATOM 760 O O . GLY A 1 88 ? -1.329 2.468 15.677 1.00 95.25 88 GLY A O 1
ATOM 761 N N . ARG A 1 89 ? -1.682 1.339 17.586 1.00 94.00 89 ARG A N 1
ATOM 762 C CA . ARG A 1 89 ? -0.311 0.807 17.683 1.00 94.00 89 ARG A CA 1
ATOM 763 C C . ARG A 1 89 ? 0.008 -0.212 16.587 1.00 94.00 89 ARG A C 1
ATOM 765 O O . ARG A 1 89 ? 1.108 -0.155 16.041 1.00 94.00 89 ARG A O 1
ATOM 772 N N . ILE A 1 90 ? -0.931 -1.093 16.242 1.00 94.06 90 ILE A N 1
ATOM 773 C CA . ILE A 1 90 ? -0.779 -2.075 15.157 1.00 94.06 90 ILE A CA 1
ATOM 774 C C . ILE A 1 90 ? -0.610 -1.366 13.816 1.00 94.06 90 ILE A C 1
ATOM 776 O O . ILE A 1 90 ? 0.327 -1.676 13.085 1.00 94.06 90 ILE A O 1
ATOM 780 N N . VAL A 1 91 ? -1.457 -0.380 13.506 1.00 97.38 91 VAL A N 1
ATOM 781 C CA . VAL A 1 91 ? -1.338 0.389 12.257 1.00 97.38 91 VAL A CA 1
ATOM 782 C C . VAL A 1 91 ? -0.032 1.176 12.214 1.00 97.38 91 VAL A C 1
ATOM 784 O O . VAL A 1 91 ? 0.636 1.179 11.188 1.00 97.38 91 VAL A O 1
ATOM 787 N N . ALA A 1 92 ? 0.391 1.785 13.324 1.00 97.88 92 ALA A N 1
ATOM 788 C CA . ALA A 1 92 ? 1.675 2.482 13.394 1.00 97.88 92 ALA A CA 1
ATOM 789 C C . ALA A 1 92 ? 2.873 1.544 13.147 1.00 97.88 92 ALA A C 1
ATOM 791 O O . ALA A 1 92 ? 3.809 1.909 12.435 1.00 97.88 92 ALA A O 1
ATOM 792 N N . TRP A 1 93 ? 2.842 0.333 13.711 1.00 96.06 93 TRP A N 1
ATOM 793 C CA . TRP A 1 93 ? 3.847 -0.698 13.445 1.00 96.06 93 TRP A CA 1
ATOM 794 C C . TRP A 1 93 ? 3.807 -1.165 11.985 1.00 96.06 93 TRP A C 1
ATOM 796 O O . TRP A 1 93 ? 4.851 -1.243 11.341 1.00 96.06 93 TRP A O 1
ATOM 806 N N . CYS A 1 94 ? 2.612 -1.399 11.437 1.00 97.19 94 CYS A N 1
ATOM 807 C CA . CYS A 1 94 ? 2.424 -1.787 10.041 1.00 97.19 94 CYS A CA 1
ATOM 808 C C . CYS A 1 94 ? 2.905 -0.699 9.075 1.00 97.19 94 CYS A C 1
ATOM 810 O O . CYS A 1 94 ? 3.489 -1.015 8.042 1.00 97.19 94 CYS A O 1
ATOM 812 N N . GLY A 1 95 ? 2.698 0.575 9.412 1.00 98.25 95 GLY A N 1
ATOM 813 C CA . GLY A 1 95 ? 3.162 1.702 8.610 1.00 98.25 95 GLY A CA 1
ATOM 814 C C . GLY A 1 95 ? 4.679 1.768 8.549 1.00 98.25 95 GLY A C 1
ATOM 815 O O . GLY A 1 95 ? 5.233 1.902 7.463 1.00 98.25 95 GLY A O 1
ATOM 816 N N . ARG A 1 96 ? 5.359 1.568 9.685 1.00 98.31 96 ARG A N 1
ATOM 817 C CA . ARG A 1 96 ? 6.820 1.437 9.702 1.00 98.31 96 ARG A CA 1
ATOM 818 C C . ARG A 1 96 ? 7.284 0.257 8.855 1.00 98.31 96 ARG A C 1
ATOM 820 O O . ARG A 1 96 ? 8.092 0.447 7.959 1.00 98.31 96 ARG A O 1
ATOM 827 N N . LEU A 1 97 ? 6.728 -0.929 9.108 1.00 96.75 97 LEU A N 1
ATOM 828 C CA . LEU A 1 97 ? 7.081 -2.149 8.383 1.00 96.75 97 LEU A CA 1
ATOM 829 C C . LEU A 1 97 ? 6.923 -1.967 6.869 1.00 96.75 97 LEU A C 1
ATOM 831 O O . LEU A 1 97 ? 7.819 -2.328 6.114 1.00 96.75 97 LEU A O 1
ATOM 835 N N . SER A 1 98 ? 5.789 -1.420 6.430 1.00 98.06 98 SER A N 1
ATOM 836 C CA . SER A 1 98 ? 5.498 -1.259 5.005 1.00 98.06 98 SER A CA 1
ATOM 837 C C . SER A 1 98 ? 6.468 -0.272 4.368 1.00 98.06 98 SER A C 1
ATOM 839 O O . SER A 1 98 ? 7.093 -0.602 3.367 1.00 98.06 98 SER A O 1
ATOM 841 N N . LEU A 1 99 ? 6.675 0.894 4.986 1.00 98.50 99 LEU A N 1
ATOM 842 C CA . LEU A 1 99 ? 7.551 1.918 4.424 1.00 98.50 99 LEU A CA 1
ATOM 843 C C . LEU A 1 99 ? 9.035 1.537 4.459 1.00 98.50 99 LEU A C 1
ATOM 845 O O . LEU A 1 99 ? 9.743 1.878 3.523 1.00 98.50 99 LEU A O 1
ATOM 849 N N . GLU A 1 100 ? 9.502 0.802 5.472 1.00 97.56 100 GLU A N 1
ATOM 850 C CA . GLU A 1 100 ? 10.874 0.267 5.504 1.00 97.56 100 GLU A CA 1
ATOM 851 C C . GLU A 1 100 ? 11.105 -0.797 4.419 1.00 97.56 100 GLU A C 1
ATOM 853 O O . GLU A 1 100 ? 12.213 -0.927 3.907 1.00 97.56 100 GLU A O 1
ATOM 858 N N . ASN A 1 101 ? 10.079 -1.569 4.040 1.00 98.00 101 ASN A N 1
ATOM 859 C CA . ASN A 1 101 ? 10.191 -2.485 2.901 1.00 98.00 101 ASN A CA 1
ATOM 860 C C . ASN A 1 101 ? 10.174 -1.713 1.578 1.00 98.00 101 ASN A C 1
ATOM 862 O O . ASN A 1 101 ? 11.035 -1.939 0.733 1.00 98.00 101 ASN A O 1
ATOM 866 N N . ILE A 1 102 ? 9.243 -0.772 1.420 1.00 98.25 102 ILE A N 1
ATOM 867 C CA . ILE A 1 102 ? 9.100 0.038 0.202 1.00 98.25 102 ILE A CA 1
ATOM 868 C C . ILE A 1 102 ? 10.328 0.927 -0.026 1.00 98.25 102 ILE A C 1
ATOM 870 O O . ILE A 1 102 ? 10.743 1.104 -1.165 1.00 98.25 102 ILE A O 1
ATOM 874 N N . SER A 1 103 ? 10.991 1.412 1.031 1.00 96.31 103 SER A N 1
ATOM 875 C CA . SER A 1 103 ? 12.232 2.190 0.904 1.00 96.31 103 SER A CA 1
ATOM 876 C C . SER A 1 103 ? 13.401 1.407 0.304 1.00 96.31 103 SER A C 1
ATOM 878 O O . SER A 1 103 ? 14.367 2.028 -0.130 1.00 96.31 103 SER A O 1
ATOM 880 N N . ASN A 1 104 ? 13.331 0.069 0.296 1.00 94.69 104 ASN A N 1
ATOM 881 C CA . ASN A 1 104 ? 14.321 -0.793 -0.353 1.00 94.69 104 ASN A CA 1
ATOM 882 C C . ASN A 1 104 ? 13.998 -1.074 -1.829 1.00 94.69 104 ASN A C 1
ATOM 884 O O . ASN A 1 104 ? 14.790 -1.748 -2.487 1.00 94.69 104 ASN A O 1
ATOM 888 N N . SER A 1 105 ? 12.857 -0.600 -2.339 1.00 96.06 105 SER A N 1
ATOM 889 C CA . SER A 1 105 ? 12.487 -0.772 -3.741 1.00 96.06 105 SER A CA 1
ATOM 890 C C . SER A 1 105 ? 13.299 0.142 -4.654 1.00 96.06 105 SER A C 1
ATOM 892 O O . SER A 1 105 ? 13.641 1.266 -4.285 1.00 96.06 105 SER A O 1
ATOM 894 N N . ASP A 1 106 ? 13.577 -0.332 -5.867 1.00 95.88 106 ASP A N 1
ATOM 895 C CA . ASP A 1 106 ? 14.161 0.459 -6.955 1.00 95.88 106 ASP A CA 1
ATOM 896 C C . ASP A 1 106 ? 13.106 0.965 -7.965 1.00 95.88 106 ASP A C 1
ATOM 898 O O . ASP A 1 106 ? 13.466 1.482 -9.027 1.00 95.88 106 ASP A O 1
ATOM 902 N N . ALA A 1 107 ? 11.811 0.872 -7.626 1.00 96.88 107 ALA A N 1
ATOM 903 C CA . ALA A 1 107 ? 10.740 1.569 -8.335 1.00 96.88 107 ALA A CA 1
ATOM 904 C C . ALA A 1 107 ? 10.910 3.097 -8.222 1.00 96.88 107 ALA A C 1
ATOM 906 O O . ALA A 1 107 ? 11.302 3.629 -7.183 1.00 96.88 107 ALA A O 1
ATOM 907 N N . LEU A 1 108 ? 10.631 3.820 -9.308 1.00 96.38 108 LEU A N 1
ATOM 908 C CA . LEU A 1 108 ? 10.882 5.262 -9.398 1.00 96.38 108 LEU A CA 1
ATOM 909 C C . LEU A 1 108 ? 9.705 6.113 -8.907 1.00 96.38 108 LEU A C 1
ATOM 911 O O . LEU A 1 108 ? 9.913 7.259 -8.513 1.00 96.38 108 LEU A O 1
ATOM 915 N N . TYR A 1 109 ? 8.481 5.606 -9.033 1.00 96.75 109 TYR A N 1
ATOM 916 C CA . TYR A 1 109 ? 7.239 6.301 -8.707 1.00 96.75 109 TYR A CA 1
ATOM 917 C C . TYR A 1 109 ? 6.481 5.615 -7.575 1.00 96.75 109 TYR A C 1
ATOM 919 O O . TYR A 1 109 ? 6.007 6.305 -6.676 1.00 96.75 109 TYR A O 1
ATOM 927 N N . HIS A 1 110 ? 6.360 4.283 -7.606 1.00 97.56 110 HIS A N 1
ATOM 928 C CA . HIS A 1 110 ? 5.686 3.515 -6.551 1.00 97.56 110 HIS A CA 1
ATOM 929 C C . HIS A 1 110 ? 6.613 3.363 -5.329 1.00 97.56 110 HIS A C 1
ATOM 931 O O . HIS A 1 110 ? 7.076 2.275 -4.992 1.00 97.56 110 HIS A O 1
ATOM 937 N N . ASP A 1 111 ? 6.929 4.497 -4.701 1.00 96.19 111 ASP A N 1
ATOM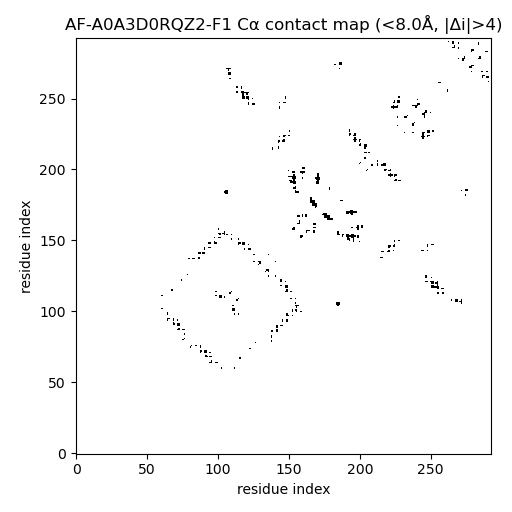 938 C CA . ASP A 1 111 ? 7.917 4.653 -3.638 1.00 96.19 111 ASP A CA 1
ATOM 939 C C . ASP A 1 111 ? 7.276 4.985 -2.270 1.00 96.19 111 ASP A C 1
ATOM 941 O O . ASP A 1 111 ? 6.056 4.891 -2.056 1.00 96.19 111 ASP A O 1
ATOM 945 N N . ILE A 1 112 ? 8.119 5.365 -1.300 1.00 96.31 112 ILE A N 1
ATOM 946 C CA . ILE A 1 112 ? 7.664 5.752 0.042 1.00 96.31 112 ILE A CA 1
ATOM 947 C C . ILE A 1 112 ? 6.737 6.967 0.011 1.00 96.31 112 ILE A C 1
ATOM 949 O O . ILE A 1 112 ? 5.795 7.027 0.803 1.00 96.31 112 ILE A O 1
ATOM 953 N N . ASP A 1 113 ? 6.976 7.920 -0.891 1.00 96.06 113 ASP A N 1
ATOM 954 C CA . ASP A 1 113 ? 6.188 9.139 -0.958 1.00 96.06 113 ASP A CA 1
ATOM 955 C C . ASP A 1 113 ? 4.808 8.820 -1.520 1.00 96.06 113 ASP A C 1
ATOM 957 O O . ASP A 1 113 ? 3.813 9.270 -0.954 1.00 96.06 113 ASP A O 1
ATOM 961 N N . HIS A 1 114 ? 4.729 8.009 -2.584 1.00 97.62 114 HIS A N 1
ATOM 962 C CA . HIS A 1 114 ? 3.452 7.537 -3.116 1.00 97.62 114 HIS A CA 1
ATOM 963 C C . HIS A 1 114 ? 2.635 6.836 -2.025 1.00 97.62 114 HIS A C 1
ATOM 965 O O . HIS A 1 114 ? 1.491 7.216 -1.762 1.00 97.62 114 HIS A O 1
ATOM 971 N N . THR A 1 115 ? 3.251 5.902 -1.298 1.00 98.31 115 THR A N 1
ATOM 972 C CA . THR A 1 115 ? 2.571 5.172 -0.218 1.00 98.31 115 THR A CA 1
ATOM 973 C C . THR A 1 115 ? 2.087 6.104 0.896 1.00 98.31 115 THR A C 1
ATOM 975 O O . THR A 1 115 ? 0.974 5.943 1.407 1.00 98.31 115 THR A O 1
ATOM 978 N N . ILE A 1 116 ? 2.882 7.112 1.270 1.00 98.44 116 ILE A N 1
ATOM 979 C CA . ILE A 1 116 ? 2.486 8.128 2.255 1.00 98.44 116 ILE A CA 1
ATOM 980 C C . ILE A 1 116 ? 1.330 8.979 1.728 1.00 98.44 116 ILE A C 1
ATOM 982 O O . ILE A 1 116 ? 0.366 9.192 2.462 1.00 98.44 116 ILE A O 1
ATOM 986 N N . MET A 1 117 ? 1.377 9.434 0.475 1.00 98.25 117 MET A N 1
ATOM 987 C CA . MET A 1 117 ? 0.318 10.250 -0.126 1.00 98.25 117 MET A CA 1
ATOM 988 C C . MET A 1 117 ? -1.014 9.497 -0.191 1.00 98.25 117 MET A C 1
ATOM 990 O O . MET A 1 117 ? -2.045 10.030 0.226 1.00 98.25 117 MET A O 1
ATOM 994 N N . VAL A 1 118 ? -0.984 8.234 -0.621 1.00 98.69 118 VAL A N 1
ATOM 995 C CA . VAL A 1 118 ? -2.137 7.321 -0.613 1.00 98.69 118 VAL A CA 1
ATOM 996 C C . VAL A 1 118 ? -2.663 7.107 0.804 1.00 98.69 118 VAL A C 1
ATOM 998 O O . VAL A 1 118 ? -3.869 7.169 1.048 1.00 98.69 118 VAL A O 1
ATOM 1001 N N . SER A 1 119 ? -1.768 6.963 1.779 1.00 98.75 119 SER A N 1
ATOM 1002 C CA . SER A 1 119 ? -2.158 6.795 3.177 1.00 98.75 119 SER A CA 1
ATOM 1003 C C . SER A 1 119 ? -2.769 8.046 3.802 1.00 98.75 119 SER A C 1
ATOM 1005 O O . SER A 1 119 ? -3.746 7.938 4.540 1.00 98.75 119 SER A O 1
ATOM 1007 N N . LEU A 1 120 ? -2.248 9.237 3.499 1.00 98.62 120 LEU A N 1
ATOM 1008 C CA . LEU A 1 120 ? -2.827 10.504 3.951 1.00 98.62 120 LEU A CA 1
ATOM 1009 C C . LEU A 1 120 ? -4.213 10.729 3.334 1.00 98.62 120 LEU A C 1
ATOM 1011 O O . LEU A 1 120 ? -5.139 11.106 4.054 1.00 98.62 120 LEU A O 1
ATOM 1015 N N . ALA A 1 121 ? -4.380 10.428 2.041 1.00 98.69 121 ALA A N 1
ATOM 1016 C CA . ALA A 1 121 ? -5.692 10.433 1.398 1.00 98.69 121 ALA A CA 1
ATOM 1017 C C . ALA A 1 121 ? -6.649 9.447 2.088 1.00 98.69 121 ALA A C 1
ATOM 1019 O O . ALA A 1 121 ? -7.785 9.809 2.396 1.00 98.69 121 ALA A O 1
ATOM 1020 N N . GLY A 1 122 ? -6.173 8.242 2.415 1.00 98.69 122 GLY A N 1
ATOM 1021 C CA . GLY A 1 122 ? -6.933 7.236 3.157 1.00 98.69 122 GLY A CA 1
ATOM 1022 C C . GLY A 1 122 ? -7.397 7.712 4.531 1.00 98.69 122 GLY A C 1
ATOM 1023 O O . GLY A 1 122 ? -8.579 7.563 4.847 1.00 98.69 122 GLY A O 1
ATOM 1024 N N . LEU A 1 123 ? -6.517 8.347 5.316 1.00 98.62 123 LEU A N 1
ATOM 1025 C CA . LEU A 1 123 ? -6.879 8.938 6.610 1.00 98.62 123 LEU A CA 1
ATOM 1026 C C . LEU A 1 123 ? -8.011 9.963 6.455 1.00 98.62 123 LEU A C 1
ATOM 1028 O O . LEU A 1 123 ? -9.011 9.876 7.164 1.00 98.62 123 LEU A O 1
ATOM 1032 N N . SER A 1 124 ? -7.901 10.883 5.491 1.00 98.44 124 SER A N 1
ATOM 1033 C CA . SER A 1 124 ? -8.945 11.886 5.240 1.00 98.44 124 SER A CA 1
ATOM 1034 C C . SER A 1 124 ? -10.259 11.274 4.742 1.00 98.44 124 SER A C 1
ATOM 1036 O O . SER A 1 124 ? -11.338 11.725 5.127 1.00 98.44 124 SER A O 1
ATOM 1038 N N . ILE A 1 125 ? -10.197 10.239 3.899 1.00 98.38 125 ILE A N 1
ATOM 1039 C CA . ILE A 1 125 ? -11.382 9.556 3.367 1.00 98.38 125 ILE A CA 1
ATOM 1040 C C . ILE A 1 125 ? -12.131 8.821 4.478 1.00 98.38 125 ILE A C 1
ATOM 1042 O O . ILE A 1 125 ? -13.353 8.963 4.588 1.00 98.38 125 ILE A O 1
ATOM 1046 N N . ILE A 1 126 ? -11.427 8.039 5.301 1.00 98.00 126 ILE A N 1
ATOM 1047 C CA . ILE A 1 126 ? -12.078 7.256 6.352 1.00 98.00 126 ILE A CA 1
ATOM 1048 C C . ILE A 1 126 ? -12.594 8.145 7.486 1.00 98.00 126 ILE A C 1
ATOM 1050 O O . ILE A 1 126 ? -13.697 7.906 7.979 1.00 98.00 126 ILE A O 1
ATOM 1054 N N . GLU A 1 127 ? -11.864 9.209 7.837 1.00 97.44 127 GLU A N 1
ATOM 1055 C CA . GLU A 1 127 ? -12.336 10.242 8.763 1.00 97.44 127 GLU A CA 1
ATOM 1056 C C . GLU A 1 127 ? -13.605 10.907 8.218 1.00 97.44 127 GLU A C 1
ATOM 1058 O O . GLU A 1 127 ? -14.627 10.956 8.902 1.00 97.44 127 GLU A O 1
ATOM 1063 N N . GLY A 1 128 ? -13.593 11.335 6.952 1.00 97.81 128 GLY A N 1
ATOM 1064 C CA . GLY A 1 128 ? -14.755 11.932 6.297 1.00 97.81 128 GLY A CA 1
ATOM 1065 C C . GLY A 1 128 ? -15.968 10.998 6.269 1.00 97.81 128 GLY A C 1
ATOM 1066 O O . GLY A 1 128 ? -17.088 11.437 6.541 1.00 97.81 128 GLY A O 1
ATOM 1067 N N . LYS A 1 129 ? -15.765 9.701 6.000 1.00 97.69 129 LYS A N 1
ATOM 1068 C CA . LYS A 1 129 ? -16.833 8.694 6.081 1.00 97.69 129 LYS A CA 1
ATOM 1069 C C . LYS A 1 129 ? -17.361 8.559 7.506 1.00 97.69 129 LYS A C 1
ATOM 1071 O O . LYS A 1 129 ? -18.575 8.581 7.691 1.00 97.69 129 LYS A O 1
ATOM 1076 N N . HIS A 1 130 ? -16.479 8.452 8.499 1.00 96.31 130 HIS A N 1
ATOM 1077 C CA . HIS A 1 130 ? -16.877 8.337 9.899 1.00 96.31 130 HIS A CA 1
ATOM 1078 C C . HIS A 1 130 ? -17.671 9.565 10.366 1.00 96.31 130 HIS A C 1
ATOM 1080 O O . HIS A 1 130 ? -18.728 9.412 10.968 1.00 96.31 130 HIS A O 1
ATOM 1086 N N . LEU A 1 131 ? -17.233 10.778 10.022 1.00 96.31 131 LEU A N 1
ATOM 1087 C CA . LEU A 1 131 ? -17.927 12.018 10.381 1.00 96.31 131 LEU A CA 1
ATOM 1088 C C . LEU A 1 131 ? -19.277 12.176 9.672 1.00 96.31 131 LEU A C 1
ATOM 1090 O O . LEU A 1 131 ? -20.226 12.697 10.255 1.00 96.31 131 LEU A O 1
ATOM 1094 N N . ARG A 1 132 ? -19.371 11.755 8.407 1.00 97.19 132 ARG A N 1
ATOM 1095 C CA . ARG A 1 132 ? -20.582 11.936 7.596 1.00 97.19 132 ARG A CA 1
ATOM 1096 C C . ARG A 1 132 ? -21.633 10.854 7.827 1.00 97.19 132 ARG A C 1
ATOM 1098 O O . ARG A 1 132 ? -22.823 11.156 7.806 1.00 97.19 132 ARG A O 1
ATOM 1105 N N . GLU A 1 133 ? -21.206 9.604 7.962 1.00 96.69 133 GLU A N 1
ATOM 1106 C CA . GLU A 1 133 ? -22.087 8.429 7.987 1.00 96.69 133 GLU A CA 1
ATOM 1107 C C . GLU A 1 133 ? -22.068 7.701 9.339 1.00 96.69 133 GLU A C 1
ATOM 1109 O O . GLU A 1 133 ? -23.007 6.969 9.649 1.00 96.69 133 GLU A O 1
ATOM 1114 N N . GLY A 1 134 ? -21.039 7.909 10.164 1.00 94.19 134 GLY A N 1
ATOM 1115 C CA . GLY A 1 134 ? -20.825 7.151 11.394 1.00 94.19 134 GLY A CA 1
ATOM 1116 C C . GLY A 1 134 ? -20.390 5.706 11.138 1.00 94.19 134 GLY A C 1
ATOM 1117 O O . GLY A 1 134 ? -20.045 5.308 10.026 1.00 94.19 134 GLY A O 1
ATOM 1118 N N . GLY A 1 135 ? -20.385 4.898 12.199 1.00 93.19 135 GLY A N 1
ATOM 1119 C CA . GLY A 1 135 ? -20.300 3.435 12.101 1.00 93.19 135 GLY A CA 1
ATOM 1120 C C . GLY A 1 135 ? -18.926 2.833 11.791 1.00 93.19 135 GLY A C 1
ATOM 1121 O O . GLY A 1 135 ? -18.801 1.618 11.871 1.00 93.19 135 GLY A O 1
ATOM 1122 N N . ILE A 1 136 ? -17.896 3.633 11.490 1.00 97.69 136 ILE A N 1
ATOM 1123 C CA . ILE A 1 136 ? -16.524 3.109 11.344 1.00 97.69 136 ILE A CA 1
ATOM 1124 C C . ILE A 1 136 ? -15.954 2.784 12.719 1.00 97.69 136 ILE A C 1
ATOM 1126 O O . ILE A 1 136 ? -15.624 3.693 13.485 1.00 97.69 136 ILE A O 1
ATOM 1130 N N . THR A 1 137 ? -15.838 1.496 13.029 1.00 97.12 137 THR A N 1
ATOM 1131 C CA . THR A 1 137 ? -15.242 1.045 14.285 1.00 97.12 137 THR A CA 1
ATOM 1132 C C . THR A 1 137 ? -13.717 1.189 14.248 1.00 97.12 137 THR A C 1
ATOM 1134 O O . THR A 1 137 ? -13.117 1.194 13.170 1.00 97.12 137 THR A O 1
ATOM 1137 N N . PRO A 1 138 ? -13.049 1.228 15.412 1.00 97.12 138 PRO A N 1
ATOM 1138 C CA . PRO A 1 138 ? -11.591 1.160 15.471 1.00 97.12 138 PRO A CA 1
ATOM 1139 C C . PRO A 1 138 ? -10.985 -0.039 14.719 1.00 97.12 138 PRO A C 1
ATOM 1141 O O . PRO A 1 138 ? -9.900 0.059 14.144 1.00 97.12 138 PRO A O 1
ATOM 1144 N N . ARG A 1 139 ? -11.707 -1.168 14.689 1.00 96.31 139 ARG A N 1
ATOM 1145 C CA . ARG A 1 139 ? -11.306 -2.382 13.971 1.00 96.31 139 ARG A CA 1
ATOM 1146 C C . ARG A 1 139 ? -11.378 -2.185 12.456 1.00 96.31 139 ARG A C 1
ATOM 1148 O O . ARG A 1 139 ? -10.419 -2.513 11.764 1.00 96.31 139 ARG A O 1
ATOM 1155 N N . ASP A 1 140 ? -12.465 -1.590 11.964 1.00 97.81 140 ASP A N 1
ATOM 1156 C CA . ASP A 1 140 ? -12.624 -1.246 10.545 1.00 97.81 140 ASP A CA 1
ATOM 1157 C C . ASP A 1 140 ? -11.515 -0.301 10.076 1.00 97.81 140 ASP A C 1
ATOM 1159 O O . ASP A 1 140 ? -10.923 -0.509 9.016 1.00 97.81 140 ASP A O 1
ATOM 1163 N N . TRP A 1 141 ? -11.198 0.709 10.895 1.00 98.44 141 TRP A N 1
ATOM 1164 C CA . TRP A 1 141 ? -10.107 1.644 10.629 1.00 98.44 141 TRP A CA 1
ATOM 1165 C C . TRP A 1 141 ? -8.755 0.941 10.549 1.00 98.44 141 TRP A C 1
ATOM 1167 O O . TRP A 1 141 ? -7.981 1.210 9.633 1.00 98.44 141 TRP A O 1
ATOM 1177 N N . MET A 1 142 ? -8.487 -0.007 11.454 1.00 97.94 142 MET A N 1
ATOM 1178 C CA . MET A 1 142 ? -7.261 -0.802 11.421 1.00 97.94 142 MET A CA 1
ATOM 1179 C C . MET A 1 142 ? -7.135 -1.605 10.122 1.00 97.94 142 MET A C 1
ATOM 1181 O O . MET A 1 142 ? -6.104 -1.512 9.459 1.00 97.94 142 MET A O 1
ATOM 1185 N N . HIS A 1 143 ? -8.155 -2.379 9.734 1.00 98.31 143 HIS A N 1
ATOM 1186 C CA . HIS A 1 143 ? -8.092 -3.176 8.498 1.00 98.31 143 HIS A CA 1
ATOM 1187 C C . HIS A 1 143 ? -7.967 -2.299 7.257 1.00 98.31 143 HIS A C 1
ATOM 1189 O O . HIS A 1 143 ? -7.178 -2.612 6.366 1.00 98.31 143 HIS A O 1
ATOM 1195 N N . PHE A 1 144 ? -8.716 -1.195 7.212 1.00 98.81 144 PHE A N 1
ATOM 1196 C CA . PHE A 1 144 ? -8.635 -0.228 6.126 1.00 98.81 144 PHE A CA 1
ATOM 1197 C C . PHE A 1 144 ? -7.223 0.350 6.006 1.00 98.81 144 PHE A C 1
ATOM 1199 O O . PHE A 1 144 ? -6.621 0.264 4.941 1.00 98.81 144 PHE A O 1
ATOM 1206 N N . MET A 1 145 ? -6.657 0.878 7.095 1.00 98.81 145 MET A N 1
ATOM 1207 C CA . MET A 1 145 ? -5.339 1.507 7.038 1.00 98.81 145 MET A CA 1
ATOM 1208 C C . MET A 1 145 ? -4.221 0.508 6.744 1.00 98.81 145 MET A C 1
ATOM 1210 O O . MET A 1 145 ? -3.295 0.861 6.022 1.00 98.81 145 MET A O 1
ATOM 1214 N N . ILE A 1 146 ? -4.300 -0.739 7.223 1.00 98.69 146 ILE A N 1
ATOM 1215 C CA . ILE A 1 146 ? -3.328 -1.774 6.833 1.00 98.69 146 ILE A CA 1
ATOM 1216 C C . ILE A 1 146 ? -3.414 -2.056 5.327 1.00 98.69 146 ILE A C 1
ATOM 1218 O O . ILE A 1 146 ? -2.381 -2.141 4.670 1.00 98.69 146 ILE A O 1
ATOM 1222 N N . ALA A 1 147 ? -4.622 -2.156 4.761 1.00 98.88 147 ALA A N 1
ATOM 1223 C CA . ALA A 1 147 ? -4.786 -2.357 3.323 1.00 98.88 147 ALA A CA 1
ATOM 1224 C C . ALA A 1 147 ? -4.193 -1.197 2.510 1.00 98.88 147 ALA A C 1
ATOM 1226 O O . ALA A 1 147 ? -3.483 -1.441 1.541 1.00 98.88 147 ALA A O 1
ATOM 1227 N N . VAL A 1 148 ? -4.422 0.048 2.939 1.00 98.88 148 VAL A N 1
ATOM 1228 C CA . VAL A 1 148 ? -3.842 1.243 2.307 1.00 98.88 148 VAL A CA 1
ATOM 1229 C C . VAL A 1 148 ? -2.311 1.240 2.400 1.00 98.88 148 VAL A C 1
ATOM 1231 O O . VAL A 1 148 ? -1.638 1.466 1.403 1.00 98.88 148 VAL A O 1
ATOM 1234 N N . LEU A 1 149 ? -1.739 0.927 3.564 1.00 98.88 149 LEU A N 1
ATOM 1235 C CA . LEU A 1 149 ? -0.283 0.914 3.765 1.00 98.88 149 LEU A CA 1
ATOM 1236 C C . LEU A 1 149 ? 0.427 -0.192 2.976 1.00 98.88 149 LEU A C 1
ATOM 1238 O O . LEU A 1 149 ? 1.588 -0.035 2.609 1.00 98.88 149 LEU A O 1
ATOM 1242 N N . CYS A 1 150 ? -0.253 -1.313 2.736 1.00 98.75 150 CYS A N 1
ATOM 1243 C CA . CYS A 1 150 ? 0.319 -2.478 2.070 1.00 98.75 150 CYS A CA 1
ATOM 1244 C C . CYS A 1 150 ? -0.113 -2.632 0.604 1.00 98.75 150 CYS A C 1
ATOM 1246 O O . CYS A 1 150 ? 0.252 -3.640 0.007 1.00 98.75 150 CYS A O 1
ATOM 1248 N N . HIS A 1 151 ? -0.890 -1.712 0.018 1.00 98.75 151 HIS A N 1
ATOM 1249 C CA . HIS A 1 151 ? -1.468 -1.924 -1.320 1.00 98.75 151 HIS A CA 1
ATOM 1250 C C . HIS A 1 151 ? -0.399 -2.201 -2.393 1.00 98.75 151 HIS A C 1
ATOM 1252 O O . HIS A 1 151 ? -0.542 -3.159 -3.155 1.00 98.75 151 HIS A O 1
ATOM 1258 N N . ASP A 1 152 ? 0.720 -1.476 -2.336 1.00 98.56 152 ASP A N 1
ATOM 1259 C CA . ASP A 1 152 ? 1.833 -1.565 -3.288 1.00 98.56 152 ASP A CA 1
ATOM 1260 C C . ASP A 1 152 ? 3.079 -2.277 -2.764 1.00 98.56 152 ASP A C 1
ATOM 1262 O O . ASP A 1 152 ? 4.077 -2.412 -3.470 1.00 98.56 152 ASP A O 1
ATOM 1266 N N . ILE A 1 153 ? 3.035 -2.834 -1.552 1.00 98.56 153 ILE A N 1
ATOM 1267 C CA . ILE A 1 153 ? 4.204 -3.524 -0.990 1.00 98.56 153 ILE A CA 1
ATOM 1268 C C . ILE A 1 153 ? 4.657 -4.712 -1.856 1.00 98.56 153 ILE A C 1
ATOM 1270 O O . ILE A 1 153 ? 5.822 -5.096 -1.839 1.00 98.56 153 ILE A O 1
ATOM 1274 N N . GLY A 1 154 ? 3.746 -5.278 -2.651 1.00 98.38 154 GLY A N 1
ATOM 1275 C CA . GLY A 1 154 ? 4.012 -6.350 -3.595 1.00 98.38 154 GLY A CA 1
ATOM 1276 C C . GLY A 1 154 ? 4.932 -5.981 -4.760 1.00 98.38 154 GLY A C 1
ATOM 1277 O O . GLY A 1 154 ? 5.359 -6.897 -5.459 1.00 98.38 154 GLY A O 1
ATOM 1278 N N . TYR A 1 155 ? 5.271 -4.707 -4.972 1.00 98.25 155 TYR A N 1
ATOM 1279 C CA . TYR A 1 155 ? 6.350 -4.321 -5.888 1.00 98.25 155 TYR A CA 1
ATOM 1280 C C . TYR A 1 155 ? 7.721 -4.781 -5.389 1.00 98.25 155 TYR A C 1
ATOM 1282 O O . TYR A 1 155 ? 8.545 -5.232 -6.179 1.00 98.25 155 TYR A O 1
ATOM 1290 N N . VAL A 1 156 ? 7.937 -4.745 -4.074 1.00 98.06 156 VAL A N 1
ATOM 1291 C CA . VAL A 1 156 ? 9.249 -4.964 -3.462 1.00 98.06 156 VAL A CA 1
ATOM 1292 C C . VAL A 1 156 ? 9.738 -6.392 -3.726 1.00 98.06 156 VAL A C 1
ATOM 1294 O O . VAL A 1 156 ? 9.090 -7.377 -3.344 1.00 98.06 156 VAL A O 1
ATOM 1297 N N . LYS A 1 157 ? 10.899 -6.538 -4.369 1.00 96.81 157 LYS A N 1
ATOM 1298 C CA . LYS A 1 157 ? 11.576 -7.838 -4.510 1.00 96.81 157 LYS A CA 1
ATOM 1299 C C . LYS A 1 157 ? 12.058 -8.346 -3.148 1.00 96.81 157 LYS A C 1
ATOM 1301 O O . LYS A 1 157 ? 12.634 -7.604 -2.362 1.00 96.81 157 LYS A O 1
ATOM 1306 N N . GLY A 1 158 ? 11.859 -9.634 -2.866 1.00 96.19 158 GLY A N 1
ATOM 1307 C CA . GLY A 1 158 ? 12.287 -10.246 -1.599 1.00 96.19 158 GLY A CA 1
ATOM 1308 C C . GLY A 1 158 ? 11.287 -10.087 -0.450 1.00 96.19 158 GLY A C 1
ATOM 1309 O O . GLY A 1 158 ? 11.542 -10.574 0.648 1.00 96.19 158 GLY A O 1
ATOM 1310 N N . VAL A 1 159 ? 10.148 -9.429 -0.688 1.00 96.75 159 VAL A N 1
ATOM 1311 C CA . VAL A 1 159 ? 9.157 -9.132 0.357 1.00 96.75 159 VAL A CA 1
ATOM 1312 C C . VAL A 1 159 ? 8.286 -10.334 0.723 1.00 96.75 159 VAL A C 1
ATOM 1314 O O . VAL A 1 159 ? 7.845 -10.453 1.866 1.00 96.75 159 VAL A O 1
ATOM 1317 N N . CYS A 1 160 ? 8.042 -11.231 -0.237 1.00 97.12 160 CYS A N 1
ATOM 1318 C CA . CYS A 1 160 ? 7.287 -12.465 -0.022 1.00 97.12 160 CYS A CA 1
ATOM 1319 C C . CYS A 1 160 ? 8.237 -13.574 0.446 1.00 97.12 160 CYS A C 1
ATOM 1321 O O . CYS A 1 160 ? 9.344 -13.708 -0.077 1.00 97.12 160 CYS A O 1
ATOM 1323 N N . LYS A 1 161 ? 7.792 -14.423 1.380 1.00 95.31 161 LYS A N 1
ATOM 1324 C CA . LYS A 1 161 ? 8.608 -15.470 2.034 1.00 95.31 161 LYS A CA 1
ATOM 1325 C C . LYS A 1 161 ? 9.384 -16.365 1.062 1.00 95.31 161 LYS A C 1
ATOM 1327 O O . LYS A 1 161 ? 10.462 -16.855 1.389 1.00 95.31 161 LYS A O 1
ATOM 1332 N N . ASN A 1 162 ? 8.789 -16.626 -0.095 1.00 95.69 162 ASN A N 1
ATOM 1333 C CA . ASN A 1 162 ? 9.277 -17.566 -1.095 1.00 95.69 162 ASN A CA 1
ATOM 1334 C C . ASN A 1 162 ? 10.022 -16.889 -2.262 1.00 95.69 162 ASN A C 1
ATOM 1336 O O . ASN A 1 162 ? 10.398 -17.577 -3.214 1.00 95.69 162 ASN A O 1
ATOM 1340 N N . ASP A 1 163 ? 10.248 -15.575 -2.204 1.00 97.25 163 ASP A N 1
ATOM 1341 C CA . ASP A 1 163 ? 11.128 -14.886 -3.145 1.00 97.25 163 ASP A CA 1
ATOM 1342 C C . ASP A 1 163 ? 12.583 -15.360 -2.984 1.00 97.25 163 ASP A C 1
ATOM 1344 O O . ASP A 1 163 ? 13.032 -15.793 -1.922 1.00 97.25 163 ASP A O 1
ATOM 1348 N N . THR A 1 164 ? 13.336 -15.283 -4.072 1.00 94.69 164 THR A N 1
ATOM 1349 C CA . THR A 1 164 ? 14.768 -15.593 -4.137 1.00 94.69 164 THR A CA 1
ATOM 1350 C C . THR A 1 164 ? 15.483 -14.484 -4.910 1.00 94.69 164 THR A C 1
ATOM 1352 O O . THR A 1 164 ? 14.861 -13.504 -5.306 1.00 94.69 164 THR A O 1
ATOM 1355 N N . ALA A 1 165 ? 16.784 -14.631 -5.166 1.00 90.69 165 ALA A N 1
ATOM 1356 C CA . ALA A 1 165 ? 17.540 -13.629 -5.919 1.00 90.69 165 ALA A CA 1
ATOM 1357 C C . ALA A 1 165 ? 17.073 -13.451 -7.382 1.00 90.69 165 ALA A C 1
ATOM 1359 O O . ALA A 1 165 ? 17.315 -12.396 -7.960 1.00 90.69 165 ALA A O 1
ATOM 1360 N N . THR A 1 166 ? 16.446 -14.468 -7.987 1.00 91.50 166 THR A N 1
ATOM 1361 C CA . THR A 1 166 ? 16.046 -14.455 -9.412 1.00 91.50 166 THR A CA 1
ATOM 1362 C C . THR A 1 166 ? 14.593 -14.856 -9.656 1.00 91.50 166 THR A C 1
ATOM 1364 O O . THR A 1 166 ? 13.996 -14.420 -10.638 1.00 91.50 166 THR A O 1
ATOM 1367 N N . LEU A 1 167 ? 14.009 -15.671 -8.772 1.00 96.50 167 LEU A N 1
ATOM 1368 C CA . LEU A 1 167 ? 12.616 -16.113 -8.843 1.00 96.50 167 LEU A CA 1
ATOM 1369 C C . LEU A 1 167 ? 11.781 -15.426 -7.770 1.00 96.50 167 LEU A C 1
ATOM 1371 O O . LEU A 1 167 ? 12.108 -15.507 -6.584 1.00 96.50 167 LEU A O 1
ATOM 1375 N N . PHE A 1 168 ? 10.666 -14.843 -8.189 1.00 98.06 168 PHE A N 1
ATOM 1376 C CA . PHE A 1 168 ? 9.778 -14.035 -7.364 1.00 98.06 168 PHE A CA 1
ATOM 1377 C C . PHE A 1 168 ? 8.361 -14.603 -7.408 1.00 98.06 168 PHE A C 1
ATOM 1379 O O . PHE A 1 168 ? 7.888 -15.015 -8.462 1.00 98.06 168 PHE A O 1
ATOM 1386 N N . CYS A 1 169 ? 7.667 -14.649 -6.276 1.00 98.25 169 CYS A N 1
ATOM 1387 C CA . CYS A 1 169 ? 6.298 -15.153 -6.192 1.00 98.25 169 CYS A CA 1
ATOM 1388 C C . CYS A 1 169 ? 5.351 -14.308 -7.048 1.00 98.25 169 CYS A C 1
ATOM 1390 O O . CYS A 1 169 ? 5.424 -13.080 -7.024 1.00 98.25 169 CYS A O 1
ATOM 1392 N N . THR A 1 170 ? 4.404 -14.934 -7.744 1.00 98.31 170 THR A N 1
ATOM 1393 C CA . THR A 1 170 ? 3.335 -14.198 -8.450 1.00 98.31 170 THR A CA 1
ATOM 1394 C C . THR A 1 170 ? 2.205 -13.769 -7.508 1.00 98.31 170 THR A C 1
ATOM 1396 O O . THR A 1 170 ? 1.316 -13.009 -7.894 1.00 98.31 170 THR A O 1
ATOM 1399 N N . GLY A 1 171 ? 2.210 -14.277 -6.270 1.00 97.25 171 GLY A N 1
ATOM 1400 C CA . GLY A 1 171 ? 1.122 -14.118 -5.308 1.00 97.25 171 GLY A CA 1
ATOM 1401 C C . GLY A 1 171 ? -0.060 -15.077 -5.531 1.00 97.25 171 GLY A C 1
ATOM 1402 O O . GLY A 1 171 ? -1.067 -14.963 -4.829 1.00 97.25 171 GLY A O 1
ATOM 1403 N N . VAL A 1 172 ? 0.037 -16.004 -6.494 1.00 96.3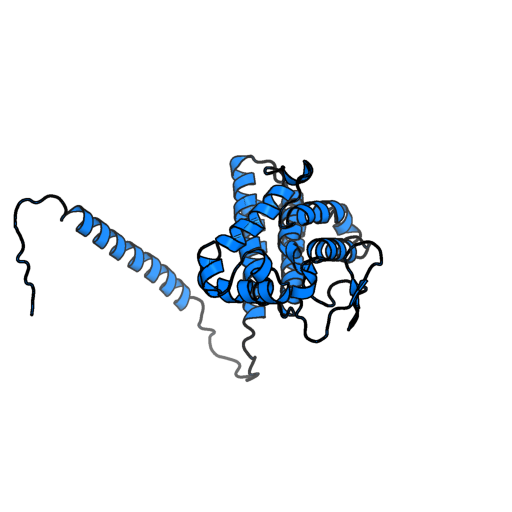8 172 VAL A N 1
ATOM 1404 C CA . VAL A 1 172 ? -0.992 -17.007 -6.817 1.00 96.38 172 VAL A CA 1
ATOM 1405 C C . VAL A 1 172 ? -0.428 -18.410 -6.603 1.00 96.38 172 VAL A C 1
ATOM 1407 O O . VAL A 1 172 ? 0.470 -18.842 -7.319 1.00 96.38 172 VAL A O 1
ATOM 1410 N N . GLY A 1 173 ? -0.964 -19.134 -5.617 1.00 93.56 173 GLY A N 1
ATOM 1411 C CA . GLY A 1 173 ? -0.465 -20.466 -5.262 1.00 93.56 173 GLY A CA 1
ATOM 1412 C C . GLY A 1 173 ? 1.042 -20.456 -4.986 1.00 93.56 173 GLY A C 1
ATOM 1413 O O . GLY A 1 173 ? 1.546 -19.550 -4.324 1.00 93.56 173 GLY A O 1
ATOM 1414 N N . ASP A 1 174 ? 1.746 -21.444 -5.537 1.00 94.69 174 ASP A N 1
ATOM 1415 C CA . ASP A 1 174 ? 3.208 -21.569 -5.459 1.00 94.69 174 ASP A CA 1
ATOM 1416 C C . ASP A 1 174 ? 3.923 -21.044 -6.721 1.00 94.69 174 ASP A C 1
ATOM 1418 O O . ASP A 1 174 ? 5.117 -21.293 -6.916 1.00 94.69 174 ASP A O 1
ATOM 1422 N N . GLU A 1 175 ? 3.204 -20.342 -7.603 1.00 97.81 175 GLU A N 1
ATOM 1423 C CA . GLU A 1 175 ? 3.754 -19.846 -8.863 1.00 97.81 175 GLU A CA 1
ATOM 1424 C C . GLU A 1 175 ? 4.821 -18.768 -8.633 1.00 97.81 175 GLU A C 1
ATOM 1426 O O . GLU A 1 175 ? 4.703 -17.883 -7.775 1.00 97.81 175 GLU A O 1
ATOM 1431 N N . ARG A 1 176 ? 5.873 -18.826 -9.453 1.00 98.00 176 ARG A N 1
ATOM 1432 C CA . ARG A 1 176 ? 6.972 -17.860 -9.450 1.00 98.00 176 ARG A CA 1
ATOM 1433 C C . ARG A 1 176 ? 7.305 -17.424 -10.866 1.00 98.00 176 ARG A C 1
ATOM 1435 O O . ARG A 1 176 ? 7.147 -18.189 -11.814 1.00 98.00 176 ARG A O 1
ATOM 1442 N N . VAL A 1 177 ? 7.799 -16.203 -10.981 1.00 97.44 177 VAL A N 1
ATOM 1443 C CA . VAL A 1 177 ? 8.266 -15.585 -12.215 1.00 97.44 177 VAL A CA 1
ATOM 1444 C C . VAL A 1 177 ? 9.750 -15.260 -12.084 1.00 97.44 177 VAL A C 1
ATOM 1446 O O . VAL A 1 177 ? 10.214 -14.838 -11.025 1.00 97.44 177 VAL A O 1
ATOM 1449 N N . GLU A 1 178 ? 10.500 -15.479 -13.157 1.00 96.62 178 GLU A N 1
ATOM 1450 C CA . GLU A 1 178 ? 11.876 -15.005 -13.259 1.00 96.62 178 GLU A CA 1
ATOM 1451 C C . GLU A 1 178 ? 11.868 -13.546 -13.718 1.00 96.62 178 GLU A C 1
ATOM 1453 O O . GLU A 1 178 ? 11.242 -13.214 -14.727 1.00 96.62 178 GLU A O 1
ATOM 1458 N N . ILE A 1 179 ? 12.552 -12.675 -12.977 1.00 92.81 179 ILE A N 1
ATOM 1459 C CA . ILE A 1 179 ? 12.738 -11.273 -13.359 1.00 92.81 179 ILE A CA 1
ATOM 1460 C C . ILE A 1 179 ? 14.195 -11.086 -13.770 1.00 92.81 179 ILE A C 1
ATOM 1462 O O . ILE A 1 179 ? 15.112 -11.504 -13.064 1.00 92.81 179 ILE A O 1
ATOM 1466 N N . SER A 1 180 ? 14.406 -10.458 -14.928 1.00 88.06 180 SER A N 1
ATOM 1467 C CA . SER A 1 180 ? 15.744 -10.137 -15.427 1.00 88.06 180 SER A CA 1
ATOM 1468 C C . SER A 1 180 ? 16.518 -9.309 -14.402 1.00 88.06 180 SER A C 1
ATOM 1470 O O . SER A 1 180 ? 15.975 -8.364 -13.838 1.00 88.06 180 SER A O 1
ATOM 1472 N N . HIS A 1 181 ? 17.814 -9.580 -14.238 1.00 85.31 181 HIS A N 1
ATOM 1473 C CA . HIS A 1 181 ? 18.701 -8.761 -13.403 1.00 85.31 181 HIS A CA 1
ATOM 1474 C C . HIS A 1 181 ? 18.788 -7.289 -13.840 1.00 85.31 181 HIS A C 1
ATOM 1476 O O . HIS A 1 181 ? 19.246 -6.456 -13.067 1.00 85.31 181 HIS A O 1
ATOM 1482 N N . ALA A 1 182 ? 18.389 -6.975 -15.076 1.00 87.50 182 ALA A N 1
ATOM 1483 C CA . ALA A 1 182 ? 18.316 -5.605 -15.575 1.00 87.50 182 ALA A CA 1
ATOM 1484 C C . ALA A 1 182 ? 16.970 -4.915 -15.282 1.00 87.50 182 ALA A C 1
ATOM 1486 O O . ALA A 1 182 ? 16.859 -3.717 -15.524 1.00 87.50 182 ALA A O 1
ATOM 1487 N N . GLY A 1 183 ? 15.956 -5.664 -14.837 1.00 89.88 183 GLY A N 1
ATOM 1488 C CA . GLY A 1 183 ? 14.632 -5.138 -14.515 1.00 89.88 183 GLY A CA 1
ATOM 1489 C C . GLY A 1 183 ? 14.554 -4.643 -13.076 1.00 89.88 183 GLY A C 1
ATOM 1490 O O . GLY A 1 183 ? 15.115 -5.259 -12.163 1.00 89.88 183 GLY A O 1
ATOM 1491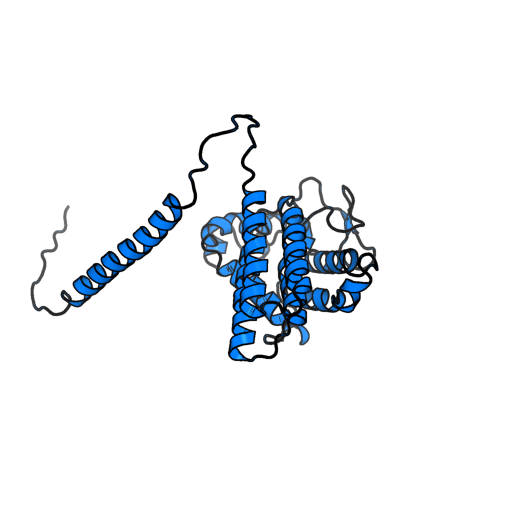 N N . THR A 1 184 ? 13.822 -3.557 -12.870 1.00 96.06 184 THR A N 1
ATOM 1492 C CA . THR A 1 184 ? 13.523 -3.006 -11.546 1.00 96.06 184 THR A CA 1
ATOM 1493 C C . THR A 1 184 ? 12.361 -3.775 -10.909 1.00 96.06 184 THR A C 1
ATOM 1495 O O . THR A 1 184 ? 11.858 -4.766 -11.449 1.00 96.06 184 THR A O 1
ATOM 1498 N N . ASP A 1 185 ? 11.974 -3.400 -9.701 1.00 97.44 185 ASP A N 1
ATOM 1499 C CA . ASP A 1 185 ? 10.809 -3.905 -8.977 1.00 97.44 185 ASP A CA 1
ATOM 1500 C C . ASP A 1 185 ? 9.512 -3.672 -9.759 1.00 97.44 185 ASP A C 1
ATOM 1502 O O . ASP A 1 185 ? 8.566 -4.452 -9.648 1.00 97.44 185 ASP A O 1
ATOM 1506 N N . VAL A 1 186 ? 9.497 -2.679 -10.652 1.00 97.31 186 VAL A N 1
ATOM 1507 C CA . VAL A 1 186 ? 8.382 -2.393 -11.564 1.00 97.31 186 VAL A CA 1
ATOM 1508 C C . VAL A 1 186 ? 8.051 -3.590 -12.452 1.00 97.31 186 VAL A C 1
ATOM 1510 O O . VAL A 1 186 ? 6.887 -3.798 -12.786 1.00 97.31 186 VAL A O 1
ATOM 1513 N N . ALA A 1 187 ? 9.013 -4.459 -12.779 1.00 96.94 187 ALA A N 1
ATOM 1514 C CA . ALA A 1 187 ? 8.738 -5.685 -13.531 1.00 96.94 187 ALA A CA 1
ATOM 1515 C C . ALA A 1 187 ? 7.699 -6.605 -12.844 1.00 96.94 187 ALA A C 1
ATOM 1517 O O . ALA A 1 187 ? 7.097 -7.465 -13.495 1.00 96.94 187 ALA A O 1
ATOM 1518 N N . LEU A 1 188 ? 7.445 -6.410 -11.542 1.00 97.56 188 LEU A N 1
ATOM 1519 C CA . LEU A 1 188 ? 6.423 -7.110 -10.770 1.00 97.56 188 LEU A CA 1
ATOM 1520 C C . LEU A 1 188 ? 5.032 -6.452 -10.820 1.00 97.56 188 LEU A C 1
ATOM 1522 O O . LEU A 1 188 ? 4.106 -7.017 -10.236 1.00 97.56 188 LEU A O 1
ATOM 1526 N N . THR A 1 189 ? 4.811 -5.356 -11.561 1.00 97.31 189 THR A N 1
ATOM 1527 C CA . THR A 1 189 ? 3.475 -4.745 -11.749 1.00 97.31 189 THR A CA 1
ATOM 1528 C C . THR A 1 189 ? 2.376 -5.759 -12.098 1.00 97.31 189 THR A C 1
ATOM 1530 O O . THR A 1 189 ? 1.293 -5.659 -11.527 1.00 97.31 189 THR A O 1
ATOM 1533 N N . PRO A 1 190 ? 2.566 -6.780 -12.958 1.00 96.62 190 PRO A N 1
ATOM 1534 C CA . PRO A 1 190 ? 1.495 -7.750 -13.226 1.00 96.62 190 PRO A CA 1
ATOM 1535 C C . PRO A 1 190 ? 1.061 -8.566 -11.994 1.00 96.62 190 PRO A C 1
ATOM 1537 O O . PRO A 1 190 ? -0.034 -9.130 -11.970 1.00 96.62 190 PRO A O 1
ATOM 1540 N N . TYR A 1 191 ? 1.914 -8.627 -10.972 1.00 98.06 191 TYR A N 1
ATOM 1541 C CA . TYR A 1 191 ? 1.772 -9.482 -9.799 1.00 98.06 191 TYR A CA 1
ATOM 1542 C C . TYR A 1 191 ? 1.601 -8.698 -8.494 1.00 98.06 191 TYR A C 1
ATOM 1544 O O . TYR A 1 191 ? 1.161 -9.298 -7.514 1.00 98.06 191 TYR A O 1
ATOM 1552 N N . HIS A 1 192 ? 1.903 -7.392 -8.462 1.00 98.44 192 HIS A N 1
ATOM 1553 C CA . HIS A 1 192 ? 2.008 -6.608 -7.224 1.00 98.44 192 HIS A CA 1
ATOM 1554 C C . HIS A 1 192 ? 0.767 -6.741 -6.331 1.00 98.44 192 HIS A C 1
ATOM 1556 O O . HIS A 1 192 ? 0.918 -7.117 -5.179 1.00 98.44 192 HIS A O 1
ATOM 1562 N N . VAL A 1 193 ? -0.463 -6.605 -6.851 1.00 98.75 193 VAL A N 1
ATOM 1563 C CA . VAL A 1 193 ? -1.687 -6.775 -6.034 1.00 98.75 193 VAL A CA 1
ATOM 1564 C C . VAL A 1 193 ? -1.766 -8.169 -5.402 1.00 98.75 193 VAL A C 1
ATOM 1566 O O . VAL A 1 193 ? -2.110 -8.322 -4.231 1.00 98.75 193 VAL A O 1
ATOM 1569 N N . ASN A 1 194 ? -1.442 -9.225 -6.155 1.00 98.81 194 ASN A N 1
ATOM 1570 C CA . ASN A 1 194 ? -1.435 -10.587 -5.614 1.00 98.81 194 ASN A CA 1
ATOM 1571 C C . ASN A 1 194 ? -0.325 -10.778 -4.576 1.00 98.81 194 ASN A C 1
ATOM 1573 O O . ASN A 1 194 ? -0.570 -11.390 -3.536 1.00 98.81 194 ASN A O 1
ATOM 1577 N N . ARG A 1 195 ? 0.858 -10.216 -4.830 1.00 98.69 195 ARG A N 1
ATOM 1578 C CA . ARG A 1 195 ? 2.001 -10.223 -3.912 1.00 98.69 195 ARG A CA 1
ATOM 1579 C C . ARG A 1 195 ? 1.702 -9.448 -2.625 1.00 98.69 195 ARG A C 1
ATOM 1581 O O . ARG A 1 195 ? 1.958 -9.971 -1.551 1.00 98.69 195 ARG A O 1
ATOM 1588 N N . SER A 1 196 ? 1.056 -8.287 -2.695 1.00 98.75 196 SER A N 1
ATOM 1589 C CA . SER A 1 196 ? 0.616 -7.503 -1.533 1.00 98.75 196 SER A CA 1
ATOM 1590 C C . SER A 1 196 ? -0.357 -8.289 -0.650 1.00 98.75 196 SER A C 1
ATOM 1592 O O . SER A 1 196 ? -0.197 -8.359 0.569 1.00 98.75 196 SER A O 1
ATOM 1594 N N . LYS A 1 197 ? -1.333 -8.977 -1.259 1.00 98.69 197 LYS A N 1
ATOM 1595 C CA . LYS A 1 197 ? -2.236 -9.882 -0.527 1.00 98.69 197 LYS A CA 1
ATOM 1596 C C . LYS A 1 197 ? -1.488 -11.057 0.105 1.00 98.69 197 LYS A C 1
ATOM 1598 O O . LYS A 1 197 ? -1.780 -11.421 1.241 1.00 98.69 197 LYS A O 1
ATOM 1603 N N . MET A 1 198 ? -0.542 -11.662 -0.618 1.00 98.19 198 MET A N 1
ATOM 1604 C CA . MET A 1 198 ? 0.307 -12.737 -0.095 1.00 98.19 198 MET A CA 1
ATOM 1605 C C . MET A 1 198 ? 1.125 -12.250 1.105 1.00 98.19 198 MET A C 1
ATOM 1607 O O . MET A 1 198 ? 1.087 -12.901 2.143 1.00 98.19 198 MET A O 1
ATOM 1611 N N . PHE A 1 199 ? 1.754 -11.077 1.018 1.00 97.38 199 PHE A N 1
ATOM 1612 C CA . PHE A 1 199 ? 2.496 -10.468 2.122 1.00 97.38 199 PHE A CA 1
ATOM 1613 C C . PHE A 1 199 ? 1.630 -10.304 3.374 1.00 97.38 199 PHE A C 1
ATOM 1615 O O . PHE A 1 199 ? 2.028 -10.714 4.464 1.00 97.38 199 PHE A O 1
ATOM 1622 N N . VAL A 1 200 ? 0.421 -9.753 3.227 1.00 96.12 200 VAL A N 1
ATOM 1623 C CA . VAL A 1 200 ? -0.523 -9.592 4.344 1.00 96.12 200 VAL A CA 1
ATOM 1624 C C . VAL A 1 200 ? -0.875 -10.950 4.960 1.00 96.12 200 VAL A C 1
ATOM 1626 O O . VAL A 1 200 ? -0.834 -11.103 6.180 1.00 96.12 200 VAL A O 1
ATOM 1629 N N . ARG A 1 201 ? -1.159 -11.970 4.145 1.00 94.94 201 ARG A N 1
ATOM 1630 C CA . ARG A 1 201 ? -1.451 -13.327 4.639 1.00 94.94 201 ARG A CA 1
ATOM 1631 C C . ARG A 1 201 ? -0.266 -13.964 5.353 1.00 94.94 201 ARG A C 1
ATOM 1633 O O . ARG A 1 201 ? -0.441 -14.563 6.407 1.00 94.94 201 ARG A O 1
ATOM 1640 N N . GLU A 1 202 ? 0.941 -13.824 4.822 1.00 92.88 202 GLU A N 1
ATOM 1641 C CA . GLU A 1 202 ? 2.155 -14.357 5.446 1.00 92.88 202 GLU A CA 1
ATOM 1642 C C . GLU A 1 202 ? 2.445 -13.666 6.782 1.00 92.88 202 GLU A C 1
ATOM 1644 O O . GLU A 1 202 ? 2.767 -14.325 7.775 1.00 92.88 202 GLU A O 1
ATOM 1649 N N . ARG A 1 203 ? 2.290 -12.337 6.817 1.00 88.88 203 ARG A N 1
ATOM 1650 C CA . ARG A 1 203 ? 2.601 -11.509 7.982 1.00 88.88 203 ARG A CA 1
ATOM 1651 C C . ARG A 1 203 ? 1.570 -11.639 9.097 1.00 88.88 203 ARG A C 1
ATOM 1653 O O . ARG A 1 203 ? 1.949 -11.617 10.265 1.00 88.88 203 ARG A O 1
ATOM 1660 N N . PHE A 1 204 ? 0.294 -11.754 8.741 1.00 84.75 204 PHE A N 1
ATOM 1661 C CA . PHE A 1 204 ? -0.818 -11.654 9.686 1.00 84.75 204 PHE A CA 1
ATOM 1662 C C . PHE A 1 204 ? -1.688 -12.912 9.787 1.00 84.75 204 PHE A C 1
ATOM 1664 O O . PHE A 1 204 ? -2.503 -13.008 10.699 1.00 84.75 204 PHE A O 1
ATOM 1671 N N . GLY A 1 205 ? -1.530 -13.876 8.880 1.00 74.12 205 GLY A N 1
ATOM 1672 C CA . GLY A 1 205 ? -2.267 -15.144 8.887 1.00 74.12 205 GLY A CA 1
ATOM 1673 C C . GLY A 1 205 ? -1.605 -16.251 9.708 1.00 74.12 205 GLY A C 1
ATOM 1674 O O . GLY A 1 205 ? -2.190 -17.316 9.884 1.00 74.12 205 GLY A O 1
ATOM 1675 N N . THR A 1 206 ? -0.393 -16.029 10.223 1.00 63.50 206 THR A N 1
ATOM 1676 C CA . THR A 1 206 ? 0.291 -16.984 11.103 1.00 63.50 206 THR A CA 1
ATOM 1677 C C . THR A 1 206 ? 0.091 -16.604 12.572 1.00 63.50 206 THR A C 1
ATOM 1679 O O . THR A 1 206 ? 0.108 -15.430 12.933 1.00 63.50 206 THR A O 1
ATOM 1682 N N . TYR A 1 207 ? -0.073 -17.609 13.440 1.00 54.12 207 TYR A N 1
ATOM 1683 C CA . TYR A 1 207 ? -0.309 -17.501 14.894 1.00 54.12 207 TYR A CA 1
ATOM 1684 C C . TYR A 1 207 ? 0.803 -16.793 15.701 1.00 54.12 207 TYR A C 1
ATOM 1686 O O . TYR A 1 207 ? 0.809 -16.852 16.926 1.00 54.12 207 TYR A O 1
ATOM 1694 N N . LEU A 1 208 ? 1.742 -16.097 15.048 1.00 51.47 208 LEU A N 1
ATOM 1695 C CA . LEU A 1 208 ? 2.805 -15.315 15.686 1.00 51.47 208 LEU A CA 1
ATOM 1696 C C . LEU A 1 208 ? 2.262 -14.261 16.666 1.00 51.47 208 LEU A C 1
ATOM 1698 O O . LEU A 1 208 ? 2.995 -13.825 17.548 1.00 51.47 208 LEU A O 1
ATOM 1702 N N . LEU A 1 209 ? 0.985 -13.885 16.539 1.00 54.59 209 LEU A N 1
ATOM 1703 C CA . LEU A 1 209 ? 0.295 -12.938 17.408 1.00 54.59 209 LEU A CA 1
ATOM 1704 C C . LEU A 1 209 ? -1.086 -13.488 17.836 1.00 54.59 209 LEU A C 1
ATOM 1706 O O . LEU A 1 209 ? -2.113 -12.904 17.492 1.00 54.59 209 LEU A O 1
ATOM 1710 N N . GLU A 1 210 ? -1.144 -14.628 18.533 1.00 53.81 210 GLU A N 1
ATOM 1711 C CA . GLU A 1 210 ? -2.387 -15.350 18.912 1.00 53.81 210 GLU A CA 1
ATOM 1712 C C . GLU A 1 210 ? -3.526 -14.478 19.492 1.00 53.81 210 GLU A C 1
ATOM 1714 O O . GLU A 1 210 ? -4.701 -14.770 19.260 1.00 53.81 210 GLU A O 1
ATOM 1719 N N . ASP A 1 211 ? -3.209 -13.370 20.174 1.00 58.81 211 ASP A N 1
ATOM 1720 C CA . ASP A 1 211 ? -4.219 -12.428 20.681 1.00 58.81 211 ASP A CA 1
ATOM 1721 C C . ASP A 1 211 ? -4.563 -11.277 19.714 1.00 58.81 211 ASP A C 1
ATOM 1723 O O . ASP A 1 211 ? -5.709 -10.825 19.694 1.00 58.81 211 ASP A O 1
ATOM 1727 N N . MET A 1 212 ? -3.635 -10.826 18.854 1.00 58.09 212 MET A N 1
ATOM 1728 C CA . MET A 1 212 ? -3.936 -9.802 17.831 1.00 58.09 212 MET A CA 1
ATOM 1729 C C . MET A 1 212 ? -4.647 -10.385 16.602 1.00 58.09 212 MET A C 1
ATOM 1731 O O . MET A 1 212 ? -5.501 -9.726 16.008 1.00 58.09 212 MET A O 1
ATOM 1735 N N . THR A 1 213 ? -4.336 -11.628 16.233 1.00 57.62 213 THR A N 1
ATOM 1736 C CA . THR A 1 213 ? -4.898 -12.330 15.061 1.00 57.62 213 THR A CA 1
ATOM 1737 C C . THR A 1 213 ? -6.404 -12.572 15.161 1.00 57.62 213 THR A C 1
ATOM 1739 O O . THR A 1 213 ? -7.072 -12.684 14.143 1.00 57.62 213 THR A O 1
ATOM 1742 N N . LYS A 1 214 ? -6.996 -12.570 16.364 1.00 70.12 214 LYS A N 1
ATOM 1743 C CA . LYS A 1 214 ? -8.465 -12.638 16.510 1.00 70.12 214 LYS A CA 1
ATOM 1744 C C . LYS A 1 214 ? -9.168 -11.378 16.009 1.00 70.12 214 LYS A C 1
ATOM 1746 O O . LYS A 1 214 ? -10.328 -11.434 15.606 1.00 70.12 214 LYS A O 1
ATOM 1751 N N . GLN A 1 215 ? -8.489 -10.234 16.065 1.00 79.94 215 GLN A N 1
ATOM 1752 C CA . GLN A 1 215 ? -9.064 -8.946 15.684 1.00 79.94 215 GLN A CA 1
ATOM 1753 C C . GLN A 1 215 ? -8.582 -8.492 14.301 1.00 79.94 215 GLN A C 1
ATOM 1755 O O . GLN A 1 215 ? -9.305 -7.772 13.614 1.00 79.94 215 GLN A O 1
ATOM 1760 N N . LEU A 1 216 ? -7.430 -8.972 13.837 1.00 88.81 216 LEU A N 1
ATOM 1761 C CA . LEU A 1 216 ? -6.903 -8.721 12.500 1.00 88.81 216 LEU A CA 1
ATOM 1762 C C . LEU A 1 216 ? -7.325 -9.838 11.531 1.00 88.81 216 LEU A C 1
ATOM 1764 O O . LEU A 1 216 ? -6.983 -10.994 11.728 1.00 88.81 216 LEU A O 1
ATOM 1768 N N . ASP A 1 217 ? -8.060 -9.488 10.476 1.00 93.31 217 ASP A N 1
ATOM 1769 C CA . ASP A 1 217 ? -8.531 -10.426 9.460 1.00 93.31 217 ASP A CA 1
ATOM 1770 C C . ASP A 1 217 ? -7.719 -10.206 8.179 1.00 93.31 217 ASP A C 1
ATOM 1772 O O . ASP A 1 217 ? -7.899 -9.212 7.470 1.00 93.31 217 ASP A O 1
ATOM 1776 N N . ALA A 1 218 ? -6.769 -11.107 7.926 1.00 94.38 218 ALA A N 1
ATOM 1777 C CA . ALA A 1 218 ? -5.860 -11.003 6.790 1.00 94.38 218 ALA A CA 1
ATOM 1778 C C . ALA A 1 218 ? -6.585 -11.147 5.442 1.00 94.38 218 ALA A C 1
ATOM 1780 O O . ALA A 1 218 ? -6.191 -10.501 4.471 1.00 94.38 218 ALA A O 1
ATOM 1781 N N . GLU A 1 219 ? -7.654 -11.946 5.376 1.00 96.12 219 GLU A N 1
ATOM 1782 C CA . GLU A 1 219 ? -8.427 -12.119 4.143 1.00 96.12 219 GLU A CA 1
ATOM 1783 C C . GLU A 1 219 ? -9.285 -10.893 3.851 1.00 96.12 219 GLU A C 1
ATOM 1785 O O . GLU A 1 219 ? -9.378 -10.469 2.698 1.00 96.12 219 GLU A O 1
ATOM 1790 N N . LEU A 1 220 ? -9.842 -10.262 4.886 1.00 97.56 220 LEU A N 1
ATOM 1791 C CA . LEU A 1 220 ? -10.560 -9.002 4.728 1.00 97.56 220 LEU A CA 1
ATOM 1792 C C . LEU A 1 220 ? -9.635 -7.897 4.203 1.00 97.56 220 LEU A C 1
ATOM 1794 O O . LEU A 1 220 ? -9.964 -7.248 3.211 1.00 97.56 220 LEU A O 1
ATOM 1798 N N . ILE A 1 221 ? -8.450 -7.729 4.799 1.00 98.44 221 ILE A N 1
ATOM 1799 C CA . ILE A 1 221 ? -7.436 -6.776 4.314 1.00 98.44 221 ILE A CA 1
ATOM 1800 C C . ILE A 1 221 ? -7.048 -7.102 2.866 1.00 98.44 221 ILE A C 1
ATOM 1802 O O . ILE A 1 221 ? -7.020 -6.211 2.017 1.00 98.44 221 ILE A O 1
ATOM 1806 N N . ALA A 1 222 ? -6.790 -8.376 2.554 1.00 98.56 222 ALA A N 1
ATOM 1807 C CA . ALA A 1 222 ? -6.459 -8.803 1.199 1.00 98.56 222 ALA A CA 1
ATOM 1808 C C . ALA A 1 222 ? -7.590 -8.501 0.198 1.00 98.56 222 ALA A C 1
ATOM 1810 O O . ALA A 1 222 ? -7.313 -8.136 -0.945 1.00 98.56 222 ALA A O 1
ATOM 1811 N N . SER A 1 223 ? -8.855 -8.600 0.616 1.00 98.50 223 SER A N 1
ATOM 1812 C CA . SER A 1 223 ? -10.011 -8.225 -0.208 1.00 98.50 223 SER A CA 1
ATOM 1813 C C . SER A 1 223 ? -10.106 -6.713 -0.452 1.00 98.50 223 SER A C 1
ATOM 1815 O O . SER A 1 223 ? -10.591 -6.290 -1.497 1.00 98.50 223 SER A O 1
ATOM 1817 N N . TYR A 1 224 ? -9.607 -5.884 0.470 1.00 98.81 224 TYR A N 1
ATOM 1818 C CA . TYR A 1 224 ? -9.520 -4.440 0.260 1.00 98.81 224 TYR A CA 1
ATOM 1819 C C . TYR A 1 224 ? -8.387 -4.083 -0.702 1.00 98.81 224 TYR A C 1
ATOM 1821 O O . TYR A 1 224 ? -8.603 -3.286 -1.609 1.00 98.81 224 TYR A O 1
ATOM 1829 N N . ILE A 1 225 ? -7.220 -4.720 -0.558 1.00 98.88 225 ILE A N 1
ATOM 1830 C CA . ILE A 1 225 ? -6.092 -4.572 -1.493 1.00 98.88 225 ILE A CA 1
ATOM 1831 C C . ILE A 1 225 ? -6.493 -5.026 -2.901 1.00 98.88 225 ILE A C 1
ATOM 1833 O O . ILE A 1 225 ? -6.147 -4.387 -3.881 1.00 98.88 225 ILE A O 1
ATOM 1837 N N . GLU A 1 226 ? -7.285 -6.093 -3.030 1.00 98.56 226 GLU A N 1
ATOM 1838 C CA . GLU A 1 226 ? -7.783 -6.565 -4.328 1.00 98.56 226 GLU A CA 1
ATOM 1839 C C . GLU A 1 226 ? -8.480 -5.463 -5.148 1.00 98.56 226 GLU A C 1
ATOM 1841 O O . GLU A 1 226 ? -8.402 -5.469 -6.377 1.00 98.56 226 GLU A O 1
ATOM 1846 N N . MET A 1 227 ? -9.123 -4.494 -4.490 1.00 98.44 227 MET A N 1
ATOM 1847 C CA . MET A 1 227 ? -9.815 -3.396 -5.164 1.00 98.44 227 MET A CA 1
ATOM 1848 C C . MET A 1 227 ? -8.867 -2.417 -5.871 1.00 98.44 227 MET A C 1
ATOM 1850 O O . MET A 1 227 ? -9.345 -1.680 -6.731 1.00 98.44 227 MET A O 1
ATOM 1854 N N . THR A 1 228 ? -7.561 -2.410 -5.575 1.00 98.19 228 THR A N 1
ATOM 1855 C CA . THR A 1 228 ? -6.579 -1.492 -6.193 1.00 98.19 228 THR A CA 1
ATOM 1856 C C . THR A 1 228 ? -6.083 -1.947 -7.565 1.00 98.19 228 THR A C 1
ATOM 1858 O O . THR A 1 228 ? -5.288 -1.261 -8.196 1.00 98.19 228 THR A O 1
ATOM 1861 N N . ARG A 1 229 ? -6.575 -3.076 -8.102 1.00 97.19 229 ARG A N 1
ATOM 1862 C CA . ARG A 1 229 ? -6.221 -3.493 -9.468 1.00 97.19 229 ARG A CA 1
ATOM 1863 C C . ARG A 1 229 ? -6.488 -2.389 -10.483 1.00 97.19 229 ARG A C 1
ATOM 1865 O O . ARG A 1 229 ? -7.618 -1.906 -10.607 1.00 97.19 229 ARG A O 1
ATOM 1872 N N . PHE A 1 230 ? -5.470 -2.104 -11.290 1.00 91.38 230 PHE A N 1
ATOM 1873 C CA . PHE A 1 230 ? -5.564 -1.168 -12.395 1.00 91.38 230 PHE A CA 1
ATOM 1874 C C . PHE A 1 230 ? -5.100 -1.786 -13.728 1.00 91.38 230 PHE A C 1
ATOM 1876 O O . PHE A 1 230 ? -4.030 -2.394 -13.782 1.00 91.38 230 PHE A O 1
ATOM 1883 N N . PRO A 1 231 ? -5.863 -1.615 -14.827 1.00 91.06 231 PRO A N 1
ATOM 1884 C CA . PRO A 1 231 ? -7.229 -1.089 -14.877 1.00 91.06 231 PRO A CA 1
ATOM 1885 C C . PRO A 1 231 ? -8.207 -1.922 -14.039 1.00 91.06 231 PRO A C 1
ATOM 1887 O O . PRO A 1 231 ? -8.049 -3.137 -13.921 1.00 91.06 231 PRO A O 1
ATOM 1890 N N . SER A 1 232 ? -9.224 -1.271 -13.467 1.00 91.94 232 SER A N 1
ATOM 1891 C CA . SER A 1 232 ? -10.196 -1.968 -12.621 1.00 91.94 232 SER A CA 1
ATOM 1892 C C . SER A 1 232 ? -10.965 -3.021 -13.436 1.00 91.94 232 SER A C 1
ATOM 1894 O O . SER A 1 232 ? -11.492 -2.682 -14.505 1.00 91.94 232 SER A O 1
ATOM 1896 N N . PRO A 1 233 ? -11.029 -4.290 -12.985 1.00 94.94 233 PRO A N 1
ATOM 1897 C CA . PRO A 1 233 ? -11.783 -5.320 -13.691 1.00 94.94 233 PRO A CA 1
ATOM 1898 C C . PRO A 1 233 ? -13.286 -5.013 -13.742 1.00 94.94 233 PRO A C 1
ATOM 1900 O O . PRO A 1 233 ? -13.810 -4.186 -12.998 1.00 94.94 233 PRO A O 1
ATOM 1903 N N . LYS A 1 234 ? -13.998 -5.672 -14.661 1.00 94.12 234 LYS A N 1
ATOM 1904 C CA . LYS A 1 234 ? -15.404 -5.351 -14.974 1.00 94.12 234 LYS A CA 1
ATOM 1905 C C . LYS A 1 234 ? -16.423 -6.006 -14.034 1.00 94.12 234 LYS A C 1
ATOM 1907 O O . LYS A 1 234 ? -17.609 -5.678 -14.128 1.00 94.12 234 LYS A O 1
ATOM 1912 N N . ASP A 1 235 ? -15.983 -6.930 -13.182 1.00 96.12 235 ASP A N 1
ATOM 1913 C CA . ASP A 1 235 ? -16.847 -7.686 -12.275 1.00 96.12 235 ASP A CA 1
ATOM 1914 C C . ASP A 1 235 ? -17.548 -6.775 -11.257 1.00 96.12 235 ASP A C 1
ATOM 1916 O O . ASP A 1 235 ? -17.027 -5.728 -10.869 1.00 96.12 235 ASP A O 1
ATOM 1920 N N . ASP A 1 236 ? -18.737 -7.181 -10.798 1.00 95.31 236 ASP A N 1
ATOM 1921 C CA . ASP A 1 236 ? -19.571 -6.366 -9.901 1.00 95.31 236 ASP A CA 1
ATOM 1922 C C . ASP A 1 236 ? -18.883 -6.022 -8.576 1.00 95.31 236 ASP A C 1
ATOM 1924 O O . ASP A 1 236 ? -19.118 -4.945 -8.032 1.00 95.31 236 ASP A O 1
ATOM 1928 N N . PHE A 1 237 ? -17.982 -6.889 -8.104 1.00 95.00 237 PHE A N 1
ATOM 1929 C CA . PHE A 1 237 ? -17.143 -6.645 -6.930 1.00 95.00 237 PHE A CA 1
ATOM 1930 C C . PHE A 1 237 ? -16.418 -5.292 -7.012 1.00 95.00 237 PHE A C 1
ATOM 1932 O O . PHE A 1 237 ? -16.469 -4.495 -6.077 1.00 95.00 237 PHE A O 1
ATOM 1939 N N . TYR A 1 238 ? -15.840 -4.968 -8.172 1.00 96.38 238 TYR A N 1
ATOM 1940 C CA . TYR A 1 238 ? -15.086 -3.730 -8.362 1.00 96.38 238 TYR A CA 1
ATOM 1941 C C . TYR A 1 238 ? -15.981 -2.504 -8.577 1.00 96.38 238 TYR A C 1
ATOM 1943 O O . TYR A 1 238 ? -15.482 -1.381 -8.608 1.00 96.38 238 TYR A O 1
ATOM 1951 N N . LYS A 1 239 ? -17.303 -2.654 -8.701 1.00 95.88 239 LYS A N 1
ATOM 1952 C CA . LYS A 1 239 ? -18.215 -1.507 -8.847 1.00 95.88 239 LYS A CA 1
ATOM 1953 C C . LYS A 1 239 ? -18.530 -0.823 -7.518 1.00 95.88 239 LYS A C 1
ATOM 1955 O O . LYS A 1 239 ? -19.106 0.262 -7.534 1.00 95.88 239 LYS A O 1
ATOM 1960 N N . ASP A 1 240 ? -18.154 -1.414 -6.382 1.00 96.31 240 ASP A N 1
ATOM 1961 C CA . ASP A 1 240 ? -18.361 -0.793 -5.076 1.00 96.31 240 ASP A CA 1
ATOM 1962 C C . ASP A 1 240 ? -17.503 0.472 -4.903 1.00 96.31 240 ASP A C 1
ATOM 1964 O O . ASP A 1 240 ? -16.277 0.459 -5.032 1.00 96.31 240 ASP A O 1
ATOM 1968 N N . THR A 1 241 ? -18.165 1.582 -4.586 1.00 95.38 241 THR A N 1
ATOM 1969 C CA . THR A 1 241 ? -17.541 2.885 -4.315 1.00 95.38 241 THR A CA 1
ATOM 1970 C C . THR A 1 241 ? -17.810 3.382 -2.895 1.00 95.38 241 THR A C 1
ATOM 1972 O O . THR A 1 241 ? -17.495 4.529 -2.587 1.00 95.38 241 THR A O 1
ATOM 1975 N N . LYS A 1 242 ? -18.469 2.581 -2.048 1.00 95.25 242 LYS A N 1
ATOM 1976 C CA . LYS A 1 242 ? -18.915 2.990 -0.706 1.00 95.25 242 LYS A CA 1
ATOM 1977 C C . LYS A 1 242 ? -18.314 2.143 0.404 1.00 95.25 242 LYS A C 1
ATOM 1979 O O . LYS A 1 242 ? -18.127 2.663 1.510 1.00 95.25 242 LYS A O 1
ATOM 1984 N N . GLY A 1 243 ? -18.084 0.859 0.141 1.00 97.56 243 GLY A N 1
ATOM 1985 C CA . GLY A 1 243 ? -17.412 -0.037 1.068 1.00 97.56 243 GLY A CA 1
ATOM 1986 C C . GLY A 1 243 ? -15.931 0.294 1.199 1.00 97.56 243 GLY A C 1
ATOM 1987 O O . GLY A 1 243 ? -15.343 1.006 0.382 1.00 97.56 243 GLY A O 1
ATOM 1988 N N . LEU A 1 244 ? -15.324 -0.218 2.267 1.00 98.50 244 LEU A N 1
ATOM 1989 C CA . LEU A 1 244 ? -13.954 0.126 2.642 1.00 98.50 244 LEU A CA 1
ATOM 1990 C C . LEU A 1 244 ? -12.940 -0.261 1.564 1.00 98.50 244 LEU A C 1
ATOM 1992 O O . LEU A 1 244 ? -12.079 0.552 1.260 1.00 98.50 244 LEU A O 1
ATOM 1996 N N . GLY A 1 245 ? -13.091 -1.413 0.902 1.00 98.38 245 GLY A N 1
ATOM 1997 C CA . GLY A 1 245 ? -12.240 -1.776 -0.237 1.00 98.38 245 GLY A CA 1
ATOM 1998 C C . GLY A 1 245 ? -12.343 -0.784 -1.403 1.00 98.38 245 GLY A C 1
ATOM 1999 O O . GLY A 1 245 ? -11.329 -0.348 -1.945 1.00 98.38 245 GLY A O 1
ATOM 2000 N N . GLY A 1 246 ? -13.557 -0.337 -1.744 1.00 98.31 246 GLY A N 1
ATOM 2001 C CA . GLY A 1 246 ? -13.756 0.716 -2.745 1.00 98.31 246 GLY A CA 1
ATOM 2002 C C . GLY A 1 246 ? -13.092 2.044 -2.361 1.00 98.31 246 GLY A C 1
ATOM 2003 O O . GLY A 1 246 ? -12.598 2.760 -3.232 1.00 98.31 246 GLY A O 1
ATOM 2004 N N . LEU A 1 247 ? -13.030 2.347 -1.063 1.00 98.69 247 LEU A N 1
ATOM 2005 C CA . LEU A 1 247 ? -12.352 3.528 -0.530 1.00 98.69 247 LEU A CA 1
ATOM 2006 C C . LEU A 1 247 ? -10.830 3.369 -0.443 1.00 98.69 247 LEU A C 1
ATOM 2008 O O . LEU A 1 247 ? -10.133 4.369 -0.582 1.00 98.69 247 LEU A O 1
ATOM 2012 N N . VAL A 1 248 ? -10.298 2.152 -0.290 1.00 98.88 248 VAL A N 1
ATOM 2013 C CA . VAL A 1 248 ? -8.855 1.887 -0.440 1.00 98.88 248 VAL A CA 1
ATOM 2014 C C . VAL A 1 248 ? -8.426 2.226 -1.864 1.00 98.88 248 VAL A C 1
ATOM 2016 O O . VAL A 1 248 ? -7.520 3.032 -2.046 1.00 98.88 248 VAL A O 1
ATOM 2019 N N . ARG A 1 249 ? -9.159 1.746 -2.877 1.00 98.56 249 ARG A N 1
ATOM 2020 C CA . ARG A 1 249 ? -8.935 2.155 -4.275 1.00 98.56 249 ARG A CA 1
ATOM 2021 C C . ARG A 1 249 ? -9.059 3.668 -4.476 1.00 98.56 249 ARG A C 1
ATOM 2023 O O . ARG A 1 249 ? -8.298 4.257 -5.233 1.00 98.56 249 ARG A O 1
ATOM 2030 N N . ALA A 1 250 ? -10.034 4.313 -3.834 1.00 98.38 250 ALA A N 1
ATOM 2031 C CA . ALA A 1 250 ? -10.167 5.766 -3.935 1.00 98.38 250 ALA A CA 1
ATOM 2032 C C . ALA A 1 250 ? -8.959 6.492 -3.324 1.00 98.38 250 ALA A C 1
ATOM 2034 O O . ALA A 1 250 ? -8.544 7.518 -3.851 1.00 98.38 250 ALA A O 1
ATOM 2035 N N . SER A 1 251 ? -8.395 5.951 -2.242 1.00 98.69 251 SER A N 1
ATOM 2036 C CA . SER A 1 251 ? -7.212 6.488 -1.565 1.00 98.69 251 SER A CA 1
ATOM 2037 C C . SER A 1 251 ? -5.979 6.396 -2.454 1.00 98.69 251 SER A C 1
ATOM 2039 O O . SER A 1 251 ? -5.230 7.362 -2.529 1.00 98.69 251 SER A O 1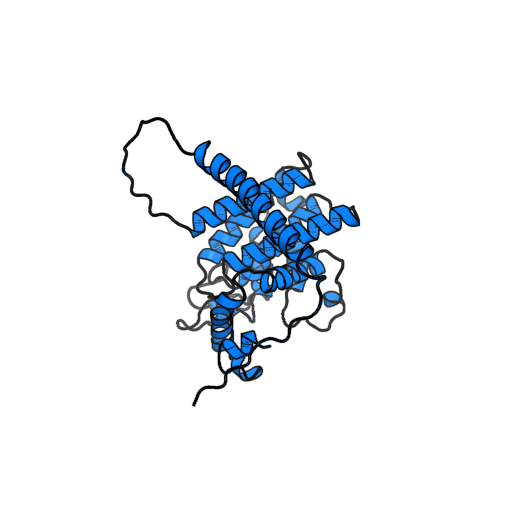
ATOM 2041 N N . ASP A 1 252 ? -5.823 5.282 -3.169 1.00 98.38 252 ASP A N 1
ATOM 2042 C CA . ASP A 1 252 ? -4.776 5.080 -4.171 1.00 98.38 252 ASP A CA 1
ATOM 2043 C C . ASP A 1 252 ? -4.852 6.153 -5.279 1.00 98.38 252 ASP A C 1
ATOM 2045 O O . ASP A 1 252 ? -3.976 7.012 -5.397 1.00 98.38 252 ASP A O 1
ATOM 2049 N N . PHE A 1 253 ? -5.988 6.255 -5.980 1.00 96.00 253 PHE A N 1
ATOM 2050 C CA . PHE A 1 253 ? -6.140 7.255 -7.046 1.00 96.00 253 PHE A CA 1
ATOM 2051 C C . PHE A 1 253 ? -6.036 8.706 -6.562 1.00 96.00 253 PHE A C 1
ATOM 2053 O O . PHE A 1 253 ? -5.415 9.536 -7.228 1.00 96.00 253 PHE A O 1
ATOM 2060 N N . ILE A 1 254 ? -6.660 9.047 -5.430 1.00 97.44 254 ILE A N 1
ATOM 2061 C CA . ILE A 1 254 ? -6.630 10.418 -4.901 1.00 97.44 254 ILE A CA 1
ATOM 2062 C C . ILE A 1 254 ? -5.242 10.749 -4.357 1.00 97.44 254 ILE A C 1
ATOM 2064 O O . ILE A 1 254 ? -4.784 11.869 -4.554 1.00 97.44 254 ILE A O 1
ATOM 2068 N N . GLY A 1 255 ? -4.561 9.804 -3.711 1.00 96.88 255 GLY A N 1
ATOM 2069 C CA . GLY A 1 255 ? -3.190 9.981 -3.243 1.00 96.88 255 GLY A CA 1
ATOM 2070 C C . GLY A 1 255 ? -2.219 10.185 -4.399 1.00 96.88 255 GLY A C 1
ATOM 2071 O O . GLY A 1 255 ? -1.392 11.090 -4.344 1.00 96.88 255 GLY A O 1
ATOM 2072 N N . GLN A 1 256 ? -2.382 9.418 -5.479 1.00 94.19 256 GLN A N 1
ATOM 2073 C CA . GLN A 1 256 ? -1.596 9.578 -6.696 1.00 94.19 256 GLN A CA 1
ATOM 2074 C C . GLN A 1 256 ? -1.813 10.955 -7.343 1.00 94.19 256 GLN A C 1
ATOM 2076 O O . GLN A 1 256 ? -0.858 11.686 -7.586 1.00 94.19 256 GLN A O 1
ATOM 2081 N N . LEU A 1 257 ? -3.069 11.323 -7.622 1.00 92.12 257 LEU A N 1
ATOM 2082 C CA . LEU A 1 257 ? -3.407 12.563 -8.337 1.00 92.12 257 LEU A CA 1
ATOM 2083 C C . LEU A 1 257 ? -3.296 13.819 -7.462 1.00 92.12 257 LEU A C 1
ATOM 2085 O O . LEU A 1 257 ? -3.163 14.928 -7.978 1.00 92.12 257 LEU A O 1
ATOM 2089 N N . GLY A 1 258 ? -3.406 13.648 -6.147 1.00 92.19 258 GLY A N 1
ATOM 2090 C CA . GLY A 1 258 ? -3.322 14.702 -5.144 1.00 92.19 258 GLY A CA 1
ATOM 2091 C C . GLY A 1 258 ? -1.900 15.003 -4.678 1.00 92.19 258 GLY A C 1
ATOM 2092 O O . GLY A 1 258 ? -1.734 15.935 -3.891 1.00 92.19 258 GLY A O 1
ATOM 2093 N N . ASP A 1 259 ? -0.890 14.254 -5.139 1.00 92.62 259 ASP A N 1
ATOM 2094 C CA . ASP A 1 259 ? 0.515 14.543 -4.847 1.00 92.62 259 ASP A CA 1
ATOM 2095 C C . ASP A 1 259 ? 0.875 15.960 -5.354 1.00 92.62 259 ASP A C 1
ATOM 2097 O O . ASP A 1 259 ? 0.776 16.232 -6.556 1.00 92.62 259 ASP A O 1
ATOM 2101 N N . PRO A 1 260 ? 1.297 16.895 -4.476 1.00 91.00 260 PRO A N 1
ATOM 2102 C CA . PRO A 1 260 ? 1.728 18.232 -4.890 1.00 91.00 260 PRO A CA 1
ATOM 2103 C C . PRO A 1 260 ? 2.872 18.212 -5.913 1.00 91.00 260 PRO A C 1
ATOM 2105 O O . PRO A 1 260 ? 2.985 19.119 -6.743 1.00 91.00 260 PRO A O 1
ATOM 2108 N N . ASP A 1 261 ? 3.692 17.164 -5.879 1.00 91.44 261 ASP A N 1
ATOM 2109 C CA . ASP A 1 261 ? 4.785 16.910 -6.804 1.00 91.44 261 ASP A CA 1
ATOM 2110 C C . ASP A 1 261 ? 4.391 15.961 -7.945 1.00 91.44 261 ASP A C 1
ATOM 2112 O O . ASP A 1 261 ? 5.256 15.609 -8.749 1.00 91.44 261 ASP A O 1
ATOM 2116 N N . TYR A 1 262 ? 3.105 15.615 -8.112 1.00 88.19 262 TYR A N 1
ATOM 2117 C CA . TYR A 1 262 ? 2.614 14.708 -9.162 1.00 88.19 262 TYR A CA 1
ATOM 2118 C C . TYR A 1 262 ? 3.205 15.038 -10.538 1.00 88.19 262 TYR A C 1
ATOM 2120 O O . TYR A 1 262 ? 3.771 14.181 -11.217 1.00 88.19 262 TYR A O 1
ATOM 2128 N N . LEU A 1 263 ? 3.174 16.319 -10.928 1.00 88.44 263 LEU A N 1
ATOM 2129 C CA . LEU A 1 263 ? 3.726 16.776 -12.207 1.00 88.44 263 LEU A CA 1
ATOM 2130 C C . LEU A 1 263 ? 5.251 16.632 -12.295 1.00 88.44 263 LEU A C 1
ATOM 2132 O O . LEU A 1 263 ? 5.783 16.448 -13.393 1.00 88.44 263 LEU A O 1
ATOM 2136 N N . ARG A 1 264 ? 5.970 16.765 -11.175 1.00 91.19 264 ARG A N 1
ATOM 2137 C CA . ARG A 1 264 ? 7.429 16.580 -11.105 1.00 91.19 264 ARG A CA 1
ATOM 2138 C C . ARG A 1 264 ? 7.810 15.103 -11.109 1.00 91.19 264 ARG A C 1
ATOM 2140 O O . ARG A 1 264 ? 8.863 14.786 -11.652 1.00 91.19 264 ARG A O 1
ATOM 2147 N N . LYS A 1 265 ? 6.953 14.235 -10.566 1.00 93.38 265 LYS A N 1
ATOM 2148 C CA . LYS A 1 265 ? 7.108 12.775 -10.522 1.00 93.38 265 LYS A CA 1
ATOM 2149 C C . LYS A 1 265 ? 6.587 12.064 -11.772 1.00 93.38 265 LYS A C 1
ATOM 2151 O O . LYS A 1 265 ? 6.994 10.943 -12.036 1.00 93.38 265 LYS A O 1
ATOM 2156 N N . THR A 1 266 ? 5.781 12.714 -12.616 1.00 92.81 266 THR A N 1
ATOM 2157 C CA . THR A 1 266 ? 5.301 12.137 -13.891 1.00 92.81 266 THR A CA 1
ATOM 2158 C C . THR A 1 266 ? 6.411 11.497 -14.751 1.00 92.81 266 THR A C 1
ATOM 2160 O O . THR A 1 266 ? 6.171 10.432 -15.316 1.00 92.81 266 THR A O 1
ATOM 2163 N N . PRO A 1 267 ? 7.632 12.068 -14.875 1.00 95.56 267 PRO A N 1
ATOM 2164 C CA . PRO A 1 267 ? 8.721 11.403 -15.588 1.00 95.56 267 PRO A CA 1
ATOM 2165 C C . PRO A 1 267 ? 9.151 10.066 -14.979 1.00 95.56 267 PRO A C 1
ATOM 2167 O O . PRO A 1 267 ? 9.508 9.176 -15.742 1.00 95.56 267 PRO A O 1
ATOM 2170 N N . ALA A 1 268 ? 9.098 9.911 -13.653 1.00 96.44 268 ALA A N 1
ATOM 2171 C CA . ALA A 1 268 ? 9.353 8.630 -13.000 1.00 96.44 268 ALA A CA 1
ATOM 2172 C C . ALA A 1 268 ? 8.324 7.588 -13.460 1.00 96.44 268 ALA A C 1
ATOM 2174 O O . ALA A 1 268 ? 8.715 6.574 -14.032 1.00 96.44 268 ALA A O 1
ATOM 2175 N N . LEU A 1 269 ? 7.027 7.908 -13.364 1.00 95.31 269 LEU A N 1
ATOM 2176 C CA . LEU A 1 269 ? 5.942 7.028 -13.819 1.00 95.31 269 LEU A CA 1
ATOM 2177 C C . LEU A 1 269 ? 6.057 6.672 -15.311 1.00 95.31 269 LEU A C 1
ATOM 2179 O O . LEU A 1 269 ? 5.824 5.533 -15.708 1.00 95.31 269 LEU A O 1
ATOM 2183 N N . TYR A 1 270 ? 6.474 7.625 -16.152 1.00 96.69 270 TYR A N 1
ATOM 2184 C CA . TYR A 1 270 ? 6.730 7.367 -17.571 1.00 96.69 270 TYR A CA 1
ATOM 2185 C C . TYR A 1 270 ? 7.812 6.299 -17.789 1.00 96.69 270 TYR A C 1
ATOM 2187 O O . TYR A 1 270 ? 7.668 5.466 -18.683 1.00 96.69 270 TYR A O 1
ATOM 2195 N N . TYR A 1 271 ? 8.902 6.317 -17.016 1.00 96.94 271 TYR A N 1
ATOM 2196 C CA . TYR A 1 271 ? 9.969 5.322 -17.160 1.00 96.94 271 TYR A CA 1
ATOM 2197 C C . TYR A 1 271 ? 9.569 3.952 -16.613 1.00 96.94 271 TYR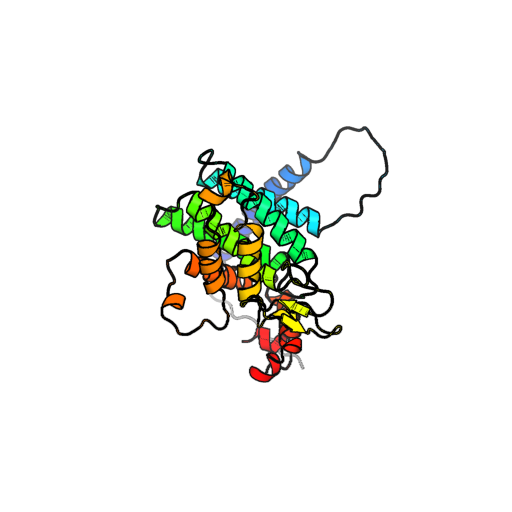 A C 1
ATOM 2199 O O . TYR A 1 271 ? 9.932 2.943 -17.212 1.00 96.94 271 TYR A O 1
ATOM 2207 N N . GLU A 1 272 ? 8.740 3.901 -15.575 1.00 97.12 272 GLU A N 1
ATOM 2208 C CA . GLU A 1 272 ? 8.135 2.641 -15.139 1.00 97.12 272 GLU A CA 1
ATOM 2209 C C . GLU A 1 272 ? 7.228 2.046 -16.229 1.00 97.12 272 GLU A C 1
ATOM 2211 O O . GLU A 1 272 ? 7.331 0.870 -16.585 1.00 97.12 272 GLU A O 1
ATOM 2216 N N . PHE A 1 273 ? 6.394 2.878 -16.861 1.00 96.50 273 PHE A N 1
ATOM 2217 C CA . PHE A 1 273 ? 5.580 2.455 -18.003 1.00 96.50 273 PHE A CA 1
ATOM 2218 C C . PHE A 1 273 ? 6.430 2.032 -19.204 1.00 96.50 273 PHE A C 1
ATOM 2220 O O . PHE A 1 273 ? 6.006 1.175 -19.984 1.00 96.50 273 PHE A O 1
ATOM 2227 N N . GLN A 1 274 ? 7.616 2.618 -19.372 1.00 96.81 274 GLN A N 1
ATOM 2228 C CA . GLN A 1 274 ? 8.546 2.236 -20.429 1.00 96.81 274 GLN A CA 1
ATOM 2229 C C . GLN A 1 274 ? 9.059 0.812 -20.222 1.00 96.81 274 GLN A C 1
ATOM 2231 O O . GLN A 1 274 ? 9.066 0.040 -21.180 1.00 96.81 274 GLN A O 1
ATOM 2236 N N . GLU A 1 275 ? 9.452 0.460 -18.996 1.00 95.69 275 GLU A N 1
ATOM 2237 C CA . GLU A 1 275 ? 9.945 -0.881 -18.661 1.00 95.69 275 GLU A CA 1
ATOM 2238 C C . GLU A 1 275 ? 8.897 -1.963 -18.961 1.00 95.69 275 GLU A C 1
ATOM 2240 O O . GLU A 1 275 ? 9.213 -3.020 -19.504 1.00 95.69 275 GLU A O 1
ATOM 2245 N N . LEU A 1 276 ? 7.623 -1.660 -18.705 1.00 94.31 276 LEU A N 1
ATOM 2246 C CA . LEU A 1 276 ? 6.499 -2.571 -18.937 1.00 94.31 276 LEU A CA 1
ATOM 2247 C C . LEU A 1 276 ? 5.963 -2.572 -20.380 1.00 94.31 276 LEU A C 1
ATOM 2249 O O . LEU A 1 276 ? 4.979 -3.261 -20.677 1.00 94.31 276 LEU A O 1
ATOM 2253 N N . GLY A 1 277 ? 6.531 -1.754 -21.275 1.00 95.00 277 GLY A N 1
ATOM 2254 C CA . GLY A 1 277 ? 6.007 -1.545 -22.632 1.00 95.00 277 GLY A CA 1
ATOM 2255 C C . GLY A 1 277 ? 4.611 -0.900 -22.664 1.00 95.00 277 GLY A C 1
ATOM 2256 O O . GLY A 1 277 ? 3.885 -0.999 -23.654 1.00 95.00 277 GLY A O 1
ATOM 2257 N N . VAL A 1 278 ? 4.194 -0.256 -21.573 1.00 94.38 278 VAL A N 1
ATOM 2258 C CA . VAL A 1 278 ? 2.890 0.408 -21.430 1.00 94.38 278 VAL A CA 1
ATOM 2259 C C . VAL A 1 278 ? 2.840 1.703 -22.241 1.00 94.38 278 VAL A C 1
ATOM 2261 O O . VAL A 1 278 ? 1.811 1.999 -22.850 1.00 94.38 278 VAL A O 1
ATOM 2264 N N . ASN A 1 279 ? 3.959 2.426 -22.340 1.00 95.94 279 ASN A N 1
ATOM 2265 C CA . ASN A 1 279 ? 4.053 3.630 -23.173 1.00 95.94 279 ASN A CA 1
ATOM 2266 C C . ASN A 1 279 ? 3.689 3.354 -24.635 1.00 95.94 279 ASN A C 1
ATOM 2268 O O . ASN A 1 279 ? 2.921 4.108 -25.228 1.00 95.94 279 ASN A O 1
ATOM 2272 N N . GLU A 1 280 ? 4.165 2.240 -25.200 1.00 94.94 280 GLU A N 1
ATOM 2273 C CA . GLU A 1 280 ? 3.848 1.849 -26.578 1.00 94.94 280 GLU A CA 1
ATOM 2274 C C . GLU A 1 280 ? 2.350 1.583 -26.765 1.00 94.94 280 GLU A C 1
ATOM 2276 O O . GLU A 1 280 ? 1.766 2.019 -27.757 1.00 94.94 280 GLU A O 1
ATOM 2281 N N . LYS A 1 281 ? 1.706 0.937 -25.782 1.00 92.94 281 LYS A N 1
ATOM 2282 C CA . LYS A 1 281 ? 0.264 0.638 -25.809 1.00 92.94 281 LYS A CA 1
ATOM 2283 C C . LYS A 1 281 ? -0.598 1.902 -25.795 1.00 92.94 281 LYS A C 1
ATOM 2285 O O . LYS A 1 281 ? -1.626 1.932 -26.468 1.00 92.94 281 LYS A O 1
ATOM 2290 N N . PHE A 1 282 ? -0.190 2.928 -25.049 1.00 91.50 282 PHE A N 1
ATOM 2291 C CA . PHE A 1 282 ? -0.910 4.205 -24.961 1.00 91.50 282 PHE A CA 1
ATOM 2292 C C . PHE A 1 282 ? -0.420 5.268 -25.956 1.00 91.50 282 PHE A C 1
ATOM 2294 O O . PHE A 1 282 ? -1.011 6.341 -26.055 1.00 91.50 282 PHE A O 1
ATOM 2301 N N . GLY A 1 283 ? 0.633 4.979 -26.725 1.00 94.62 283 GLY A N 1
ATOM 2302 C CA . GLY A 1 283 ? 1.216 5.919 -27.682 1.00 94.62 283 GLY A CA 1
ATOM 2303 C C . GLY A 1 283 ? 2.002 7.067 -27.039 1.00 94.62 283 GLY A C 1
ATOM 2304 O O . GLY A 1 283 ? 2.219 8.087 -27.697 1.00 94.62 283 GLY A O 1
ATOM 2305 N N . TYR A 1 284 ? 2.436 6.919 -25.784 1.00 95.81 284 TYR A N 1
ATOM 2306 C CA . TYR A 1 284 ? 3.280 7.897 -25.100 1.00 95.81 284 TYR A CA 1
ATOM 2307 C C . TYR A 1 284 ? 4.713 7.819 -25.633 1.00 95.81 284 TYR A C 1
ATOM 2309 O O . TYR A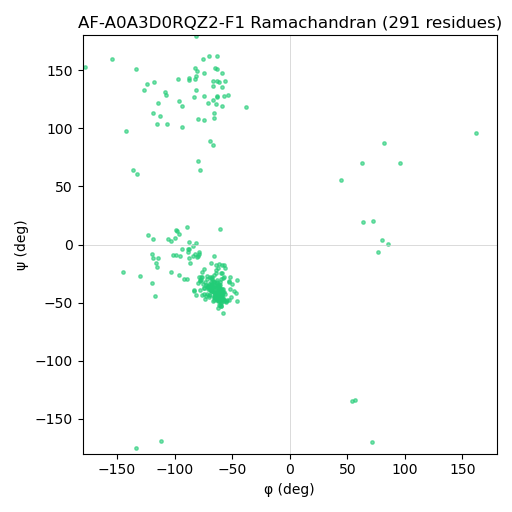 1 284 ? 5.315 6.750 -25.683 1.00 95.81 284 TYR A O 1
ATOM 2317 N N . LYS A 1 285 ? 5.264 8.964 -26.044 1.00 95.81 285 LYS A N 1
ATOM 2318 C CA . LYS A 1 285 ? 6.623 9.093 -26.602 1.00 95.81 285 LYS A CA 1
ATOM 2319 C C . LYS A 1 285 ? 7.544 9.916 -25.708 1.00 95.81 285 LYS A C 1
ATOM 2321 O O . LYS A 1 285 ? 8.746 9.992 -25.959 1.00 95.81 285 LYS A O 1
ATOM 2326 N N . SER A 1 286 ? 6.981 10.593 -24.713 1.00 95.12 286 SER A N 1
ATOM 2327 C CA . SER A 1 286 ? 7.706 11.411 -23.752 1.00 95.12 286 SER A CA 1
ATOM 2328 C C . SER A 1 286 ? 6.943 11.530 -22.428 1.00 95.12 286 SER A C 1
ATOM 2330 O O . SER A 1 286 ? 5.712 11.437 -22.423 1.00 95.12 286 SER A O 1
ATOM 2332 N N . PRO A 1 287 ? 7.626 11.872 -21.317 1.00 93.50 287 PRO A N 1
ATOM 2333 C CA . PRO A 1 287 ? 6.970 12.209 -20.050 1.00 93.50 287 PRO A CA 1
ATOM 2334 C C . PRO A 1 287 ? 5.880 13.284 -20.162 1.00 93.50 287 PRO A C 1
ATOM 2336 O O . PRO A 1 287 ? 4.943 13.329 -19.370 1.00 93.50 287 PRO A O 1
ATOM 2339 N N . ASN A 1 288 ? 5.998 14.176 -21.148 1.00 92.19 288 ASN A N 1
ATOM 2340 C CA . ASN A 1 288 ? 5.030 15.241 -21.373 1.00 92.19 288 ASN A CA 1
ATOM 2341 C C . ASN A 1 288 ? 3.716 14.738 -21.992 1.00 92.19 288 ASN A C 1
ATOM 2343 O O . ASN A 1 288 ? 2.708 15.428 -21.874 1.00 92.19 288 ASN A O 1
ATOM 2347 N N . ASP A 1 289 ? 3.712 13.569 -22.637 1.00 92.00 289 ASP A N 1
ATOM 2348 C CA . ASP A 1 289 ? 2.483 12.961 -23.154 1.00 92.00 289 ASP A CA 1
ATOM 2349 C C . ASP A 1 289 ? 1.633 12.432 -21.997 1.00 92.00 289 ASP A C 1
ATOM 2351 O O . ASP A 1 289 ? 0.446 12.732 -21.935 1.00 92.00 289 ASP A O 1
ATOM 2355 N N . LEU A 1 290 ? 2.271 11.781 -21.017 1.00 87.69 290 LEU A N 1
ATOM 2356 C CA . LEU A 1 290 ? 1.625 11.337 -19.777 1.00 87.69 290 LEU A CA 1
ATOM 2357 C C . LEU A 1 290 ? 1.102 12.516 -18.937 1.00 87.69 290 LEU A C 1
ATOM 2359 O O . LEU A 1 290 ? 0.072 12.426 -18.287 1.00 87.69 290 LEU A O 1
ATOM 2363 N N . ARG A 1 291 ? 1.771 13.675 -18.979 1.00 85.38 291 ARG A N 1
ATOM 2364 C CA . ARG A 1 291 ? 1.272 14.895 -18.317 1.00 85.38 291 ARG A CA 1
ATOM 2365 C C . ARG A 1 291 ? -0.024 15.435 -18.944 1.00 85.38 291 ARG A C 1
ATOM 2367 O O . ARG A 1 291 ? -0.748 16.181 -18.291 1.00 85.38 291 ARG A O 1
ATOM 2374 N N . LYS A 1 292 ? -0.268 15.149 -20.223 1.00 85.56 292 LYS A N 1
ATOM 2375 C CA . LYS A 1 292 ? -1.402 15.681 -20.995 1.00 85.56 292 LYS A CA 1
ATOM 2376 C C . LYS A 1 292 ? -2.580 14.709 -21.101 1.00 85.56 292 LYS A C 1
ATOM 2378 O O . LYS A 1 292 ? -3.599 15.116 -21.658 1.00 85.56 292 LYS A O 1
ATOM 2383 N N . SER A 1 293 ? -2.406 13.460 -20.663 1.00 78.75 293 SER A N 1
ATOM 2384 C CA . SER A 1 293 ? -3.417 12.397 -20.725 1.00 78.75 293 SER A CA 1
ATOM 2385 C C . SER A 1 293 ? -4.503 12.549 -19.673 1.00 78.75 293 SER A C 1
ATOM 2387 O O . SER A 1 293 ? -4.156 12.987 -18.554 1.00 78.75 293 SER A O 1
#

Mean predicted aligned error: 11.38 Å

Nearest PDB structures (foldseek):
  6n4n-assembly2_C  TM=2.998E-01  e=3.200E+00  synthetic construct
  4uc3-assembly1_A  TM=3.455E-01  e=6.198E+00  Cereibacter sphaeroides
  9exk-assembly1_A  TM=2.357E-01  e=3.652E+00  synthetic construct

Secondary structure (DSSP, 8-state):
-----PPPP----TTTHHHHHHHHHHHHHHHHHHHHHHHHHHS----S-----------HHHHHHHHHHHHHHHHHHHHHTTSSHHHHHHHHHHHHHHHHHHTT---SSSSHHHHHHHHHHHHHHHHHHHHHH----HHHHHHHHHHHHHTTGGGSTT-STT--SSEEE-SSTT-EEE--TT--GGGGTTTHHHHHHHHHHHHHSSGGGTTTTTT--HHHHHHHHHTT-SSPPSSGGGG-SSSHHHHHHHHHHHHHHT-TTHHHHHHHHHHHHHHTTHHHHHT--SHHHHHH-

Foldseek 3Di:
DDDDDDDDDDDDDPPPVVVVVVVVVVVVCVVVVVVVVVVVPPPDDDDDDDPPDPPDDDDPLVVVLVVLLVVLLVLLCVQPNPPPSVLSVLLSVLLSVLQVQQCQFPQLQSGSQLLSLLLVLQSVLVSVCCVPPNDCDSLNSSLLSSLSSLLQSLLGAPLAPPGDPFWGDLLPDRDTDGDDPPDGSLVSLNRRLSSSLRSLCVVQVDCPPVPVNVSDDSVSSSLLSLLLDPVGDPDPSNVDCNDSSNSSNVSSVCSQVVPPCNLVSLQSVVVSCVSVVNCVVVVNPHSVVSVVD